Protein AF-0000000079002052 (afdb_homodimer)

Solvent-accessible surface area (backbone atoms only — not comparable to full-atom values): 15065 Å² total; per-residue (Å²): 116,75,45,52,55,28,32,35,41,39,35,72,34,49,73,41,38,35,58,68,45,46,48,47,13,57,41,48,53,33,45,80,93,49,43,83,76,58,71,71,47,76,46,81,42,63,47,98,83,63,47,53,32,32,36,41,34,37,73,39,47,91,58,21,53,60,34,51,36,41,42,19,69,43,32,48,72,65,44,15,46,50,45,49,76,42,36,78,80,31,46,38,56,93,76,26,29,38,53,45,38,26,26,36,59,42,15,53,74,55,34,51,39,76,37,88,61,87,63,35,32,38,36,40,37,30,49,36,75,65,57,51,62,71,59,52,49,51,50,36,36,75,49,48,42,28,115,115,76,47,52,54,30,34,35,42,38,35,71,35,50,73,41,39,34,55,69,47,47,48,46,12,57,41,47,52,35,44,82,92,50,42,83,75,58,72,70,45,75,46,80,42,65,46,100,84,62,47,53,31,33,37,42,35,36,74,39,46,91,57,22,53,60,34,51,36,40,42,18,69,43,32,47,72,65,45,16,46,49,45,48,75,43,38,77,81,31,45,39,54,91,74,27,30,38,55,44,37,26,27,37,59,41,16,52,75,54,34,51,39,78,35,90,61,86,64,35,31,38,36,39,37,31,49,37,75,64,56,49,65,71,59,51,49,52,51,36,39,75,49,49,42,26,116

Foldseek 3Di:
DKDWQKKKKKFKDWPPGDVVLLLLLVLLLADPVCSVVWDWDWDWDADPVGTIMIMIMGMGGPCHLVSLLSNLVQEDQVQQAVCVVCVVVQADLVQQKGKFWFASVVSSVNHTDGDDDPHTMIMIIHMDDHSDSVVVVVVSVVSNSHD/DKDWQKKKKKFKDFPPGDVVLLLLLVLLLADPVCSVVWDWDWDWDADPVGTIMIMIMGMGGPCHLVSLLSNLVQEDQVQQAVCVVCVVVQADLVQQKGKFWFASVVSSVNHTHGDDDPHTMIMIIHMDDHSDSVVVVVVSVVSNSHD

InterPro domains:
  IPR002739 RNA-binding protein PAB1135-like [PF01877] (6-126)
  IPR022803 Large ribosomal subunit protein uL5 domain superfamily [G3DSA:3.30.1440.10] (1-145)
  IPR022803 Large ribosomal subunit protein uL5 domain superfamily [SSF55282] (6-142)

pLDDT: mean 94.07, std 5.74, range [68.0, 98.69]

Structure (mmCIF, N/CA/C/O backbone):
data_AF-0000000079002052-model_v1
#
loop_
_entity.id
_entity.type
_entity.pdbx_description
1 polymer 'Exosome protein'
#
loop_
_atom_site.group_PDB
_atom_site.id
_atom_site.type_symbol
_atom_site.label_atom_id
_atom_site.label_alt_id
_atom_site.label_comp_id
_atom_site.label_asym_id
_atom_site.label_entity_id
_atom_site.label_seq_id
_atom_site.pdbx_PDB_ins_code
_atom_site.Cartn_x
_atom_site.Cartn_y
_atom_site.Cartn_z
_atom_site.occupancy
_atom_site.B_iso_or_equiv
_atom_site.auth_seq_id
_atom_site.auth_comp_id
_atom_site.auth_asym_id
_atom_site.auth_atom_id
_atom_site.pdbx_PDB_model_num
ATOM 1 N N . MET A 1 1 ? 5.113 -28.094 -27.641 1 88.19 1 MET A N 1
ATOM 2 C CA . MET A 1 1 ? 4.316 -28.125 -26.422 1 88.19 1 MET A CA 1
ATOM 3 C C . MET A 1 1 ? 4.699 -26.953 -25.5 1 88.19 1 MET A C 1
ATOM 5 O O . MET A 1 1 ? 5.883 -26.734 -25.25 1 88.19 1 MET A O 1
ATOM 9 N N . ILE A 1 2 ? 3.727 -26.156 -25.172 1 94.38 2 ILE A N 1
ATOM 10 C CA . ILE A 1 2 ? 4.012 -24.984 -24.359 1 94.38 2 ILE A CA 1
ATOM 11 C C . ILE A 1 2 ? 4.199 -25.406 -22.906 1 94.38 2 ILE A C 1
ATOM 13 O O . ILE A 1 2 ? 3.467 -26.266 -22.406 1 94.38 2 ILE A O 1
ATOM 17 N N . ASN A 1 3 ? 5.238 -24.969 -22.312 1 95.75 3 ASN A N 1
ATOM 18 C CA . ASN A 1 3 ? 5.512 -25.234 -20.891 1 95.75 3 ASN A CA 1
ATOM 19 C C . ASN A 1 3 ? 5.914 -23.953 -20.156 1 95.75 3 ASN A C 1
ATOM 21 O O . ASN A 1 3 ? 6.133 -22.922 -20.781 1 95.75 3 ASN A O 1
ATOM 25 N N . VAL A 1 4 ? 5.93 -24.078 -18.875 1 98.12 4 VAL A N 1
ATOM 26 C CA . VAL A 1 4 ? 6.387 -22.969 -18.047 1 98.12 4 VAL A CA 1
ATOM 27 C C . VAL A 1 4 ? 7.879 -23.109 -17.766 1 98.12 4 VAL A C 1
ATOM 29 O O . VAL A 1 4 ? 8.312 -24.094 -17.156 1 98.12 4 VAL A O 1
ATOM 32 N N . ARG A 1 5 ? 8.578 -22.172 -18.219 1 98 5 ARG A N 1
ATOM 33 C CA . ARG A 1 5 ? 10.023 -22.203 -18.016 1 98 5 ARG A CA 1
ATOM 34 C C . ARG A 1 5 ? 10.375 -21.828 -16.578 1 98 5 ARG A C 1
ATOM 36 O O . ARG A 1 5 ? 11.164 -22.531 -15.93 1 98 5 ARG A O 1
ATOM 43 N N . GLU A 1 6 ? 9.82 -20.797 -16.109 1 98.62 6 GLU A N 1
ATOM 44 C CA . GLU A 1 6 ? 10.062 -20.359 -14.742 1 98.62 6 GLU A CA 1
ATOM 45 C C . GLU A 1 6 ? 8.977 -19.391 -14.273 1 98.62 6 GLU A C 1
ATOM 47 O O . GLU A 1 6 ? 8.297 -18.781 -15.086 1 98.62 6 GLU A O 1
ATOM 52 N N . ILE A 1 7 ? 8.828 -19.312 -13.016 1 98.44 7 ILE A N 1
ATOM 53 C CA . ILE A 1 7 ? 7.965 -18.328 -12.367 1 98.44 7 ILE A CA 1
ATOM 54 C C . ILE A 1 7 ? 8.773 -17.531 -11.344 1 98.44 7 ILE A C 1
ATOM 56 O O . ILE A 1 7 ? 9.398 -18.109 -10.453 1 98.44 7 ILE A O 1
ATOM 60 N N . THR A 1 8 ? 8.781 -16.25 -11.539 1 98.69 8 THR A N 1
ATOM 61 C CA . THR A 1 8 ? 9.406 -15.359 -10.562 1 98.69 8 THR A CA 1
ATOM 62 C C . THR A 1 8 ? 8.344 -14.672 -9.703 1 98.69 8 THR A C 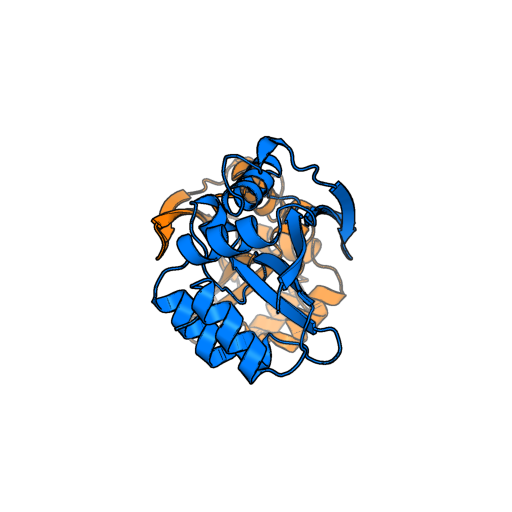1
ATOM 64 O O . THR A 1 8 ? 7.332 -14.203 -10.227 1 98.69 8 THR A O 1
ATOM 67 N N . ILE A 1 9 ? 8.523 -14.734 -8.414 1 98.38 9 ILE A N 1
ATOM 68 C CA . ILE A 1 9 ? 7.664 -14.055 -7.449 1 98.38 9 ILE A CA 1
ATOM 69 C C . ILE A 1 9 ? 8.453 -12.969 -6.73 1 98.38 9 ILE A C 1
ATOM 71 O O . ILE A 1 9 ? 9.539 -13.227 -6.199 1 98.38 9 ILE A O 1
ATOM 75 N N . LEU A 1 10 ? 7.93 -11.758 -6.816 1 98 10 LEU A N 1
ATOM 76 C CA . LEU A 1 10 ? 8.633 -10.609 -6.258 1 98 10 LEU A CA 1
ATOM 77 C C . LEU A 1 10 ? 7.672 -9.711 -5.484 1 98 10 LEU A C 1
ATOM 79 O O . LEU A 1 10 ? 6.562 -9.438 -5.945 1 98 10 LEU A O 1
ATOM 83 N N . THR A 1 11 ? 8.055 -9.344 -4.258 1 97.25 11 THR A N 1
ATOM 84 C CA . THR A 1 11 ? 7.258 -8.383 -3.506 1 97.25 11 THR A CA 1
ATOM 85 C C . THR A 1 11 ? 8.133 -7.559 -2.572 1 97.25 11 THR A C 1
ATOM 87 O O . THR A 1 11 ? 9.328 -7.836 -2.43 1 97.25 11 THR A O 1
ATOM 90 N N . HIS A 1 12 ? 7.535 -6.535 -2.047 1 95.06 12 HIS A N 1
ATOM 91 C CA . HIS A 1 12 ? 8.25 -5.637 -1.146 1 95.06 12 HIS A CA 1
ATOM 92 C C . HIS A 1 12 ? 7.664 -5.691 0.262 1 95.06 12 HIS A C 1
ATOM 94 O O . HIS A 1 12 ? 6.449 -5.824 0.43 1 95.06 12 HIS A O 1
ATOM 100 N N . CYS A 1 13 ? 8.492 -5.602 1.173 1 95.25 13 CYS A N 1
ATOM 101 C CA . CYS A 1 13 ? 8.141 -5.426 2.578 1 95.25 13 CYS A CA 1
ATOM 102 C C . CYS A 1 13 ? 8.562 -4.047 3.074 1 95.25 13 CYS A C 1
ATOM 104 O O . CYS A 1 13 ? 9.75 -3.758 3.178 1 95.25 13 CYS A O 1
ATOM 106 N N . HIS A 1 14 ? 7.633 -3.27 3.344 1 91.75 14 HIS A N 1
ATOM 107 C CA . HIS A 1 14 ? 7.906 -1.894 3.744 1 91.75 14 HIS A CA 1
ATOM 108 C C . HIS A 1 14 ? 8.172 -1.8 5.242 1 91.75 14 HIS A C 1
ATOM 110 O O . HIS A 1 14 ? 8.039 -2.789 5.965 1 91.75 14 HIS A O 1
ATOM 116 N N . ALA A 1 15 ? 8.508 -0.681 5.738 1 90.12 15 ALA A N 1
ATOM 117 C CA . ALA A 1 15 ? 8.969 -0.453 7.105 1 90.12 15 ALA A CA 1
ATOM 118 C C . ALA A 1 15 ? 7.863 -0.741 8.117 1 90.12 15 ALA A C 1
ATOM 120 O O . ALA A 1 15 ? 8.125 -1.227 9.219 1 90.12 15 ALA A O 1
ATOM 121 N N . THR A 1 16 ? 6.543 -0.477 7.73 1 93.12 16 THR A N 1
ATOM 122 C CA . THR A 1 16 ? 5.441 -0.672 8.664 1 93.12 16 THR A CA 1
ATOM 123 C C . THR A 1 16 ? 4.934 -2.109 8.609 1 93.12 16 THR A C 1
ATOM 125 O O . THR A 1 16 ? 4.074 -2.502 9.398 1 93.12 16 THR A O 1
ATOM 128 N N . GLU A 1 17 ? 5.473 -2.947 7.762 1 94.56 17 GLU A N 1
ATOM 129 C CA . GLU A 1 17 ? 4.996 -4.316 7.578 1 94.56 17 GLU A CA 1
ATOM 130 C C . GLU A 1 17 ? 5.797 -5.297 8.422 1 94.56 17 GLU A C 1
ATOM 132 O O . GLU A 1 17 ? 6.898 -4.977 8.883 1 94.56 17 GLU A O 1
ATOM 137 N N . ASP A 1 18 ? 5.191 -6.43 8.742 1 95.12 18 ASP A N 1
ATOM 138 C CA . ASP A 1 18 ? 5.863 -7.621 9.258 1 95.12 18 ASP A CA 1
ATOM 139 C C . ASP A 1 18 ? 6.297 -8.539 8.117 1 95.12 18 ASP A C 1
ATOM 141 O O . ASP A 1 18 ? 5.465 -9.188 7.477 1 95.12 18 ASP A O 1
ATOM 145 N N . CYS A 1 19 ? 7.543 -8.648 7.918 1 95.62 19 CYS A N 1
ATOM 146 C CA . CYS A 1 19 ? 8.055 -9.336 6.734 1 95.62 19 CYS A CA 1
ATOM 147 C C . CYS A 1 19 ? 7.77 -10.828 6.805 1 95.62 19 CYS A C 1
ATOM 149 O O . CYS A 1 19 ? 7.699 -11.5 5.773 1 95.62 19 CYS A O 1
ATOM 151 N N . GLU A 1 20 ? 7.605 -11.352 8 1 96.06 20 GLU A N 1
ATOM 152 C CA . GLU A 1 20 ? 7.215 -12.758 8.117 1 96.06 20 GLU A CA 1
ATOM 153 C C . GLU A 1 20 ? 5.793 -12.977 7.602 1 96.06 20 GLU A C 1
ATOM 155 O O . GLU A 1 20 ? 5.5 -14.016 7.004 1 96.06 20 GLU A O 1
ATOM 160 N N . LYS A 1 21 ? 4.938 -12.023 7.844 1 95.25 21 LYS A N 1
ATOM 161 C CA . LYS A 1 21 ? 3.578 -12.102 7.316 1 95.25 21 LYS A CA 1
ATOM 162 C C . LYS A 1 21 ? 3.568 -11.938 5.797 1 95.25 21 LYS A C 1
ATOM 164 O O . LYS A 1 21 ? 2.795 -12.594 5.102 1 95.25 21 LYS A O 1
ATOM 169 N N . VAL A 1 22 ? 4.43 -11.039 5.32 1 96.75 22 VAL A N 1
ATOM 170 C CA . VAL A 1 22 ? 4.555 -10.844 3.877 1 96.75 22 VAL A CA 1
ATOM 171 C C . VAL A 1 22 ? 5.027 -12.141 3.223 1 96.75 22 VAL A C 1
ATOM 173 O O . VAL A 1 22 ? 4.477 -12.562 2.205 1 96.75 22 VAL A O 1
ATOM 176 N N . LEU A 1 23 ? 6.02 -12.758 3.857 1 96.88 23 LEU A N 1
ATOM 177 C CA . LEU A 1 23 ? 6.516 -14.031 3.352 1 96.88 23 LEU A CA 1
ATOM 178 C C . LEU A 1 23 ? 5.414 -15.086 3.367 1 96.88 23 LEU A C 1
ATOM 180 O O . LEU A 1 23 ? 5.297 -15.883 2.432 1 96.88 23 LEU A O 1
ATOM 184 N N . HIS A 1 24 ? 4.637 -15.07 4.41 1 95.56 24 HIS A N 1
ATOM 185 C CA . HIS A 1 24 ? 3.514 -15.992 4.496 1 95.56 24 HIS A CA 1
ATOM 186 C C . HIS A 1 24 ? 2.551 -15.789 3.33 1 95.56 24 HIS A C 1
ATOM 188 O O . HIS A 1 24 ? 2.047 -16.766 2.762 1 95.56 24 HIS A O 1
ATOM 194 N N . ALA A 1 25 ? 2.309 -14.531 2.977 1 95.5 25 ALA A N 1
ATOM 195 C CA . ALA A 1 25 ? 1.456 -14.227 1.829 1 95.5 25 ALA A CA 1
ATOM 196 C C . ALA A 1 25 ? 2.016 -14.844 0.552 1 95.5 25 ALA A C 1
ATOM 198 O O . ALA A 1 25 ? 1.273 -15.43 -0.24 1 95.5 25 ALA A O 1
ATOM 199 N N . VAL A 1 26 ? 3.336 -14.766 0.367 1 97.12 26 VAL A N 1
ATOM 200 C CA . VAL A 1 26 ? 4 -15.328 -0.804 1 97.12 26 VAL A CA 1
ATOM 201 C C . VAL A 1 26 ? 3.889 -16.859 -0.779 1 97.12 26 VAL A C 1
ATOM 203 O O . VAL A 1 26 ? 3.568 -17.469 -1.795 1 97.12 26 VAL A O 1
ATOM 206 N N . LYS A 1 27 ? 4.078 -17.422 0.363 1 96.56 27 LYS A N 1
ATOM 207 C CA . LYS A 1 27 ? 4.035 -18.875 0.52 1 96.56 27 LYS A CA 1
ATOM 208 C C . LYS A 1 27 ? 2.641 -19.422 0.226 1 96.56 27 LYS A C 1
ATOM 210 O O . LYS A 1 27 ? 2.498 -20.531 -0.29 1 96.56 27 LYS A O 1
ATOM 215 N N . ASN A 1 28 ? 1.648 -18.625 0.506 1 95.19 28 ASN A N 1
ATOM 216 C CA . ASN A 1 28 ? 0.271 -19.047 0.265 1 95.19 28 ASN A CA 1
ATOM 217 C C . ASN A 1 28 ? -0.01 -19.219 -1.226 1 95.19 28 ASN A C 1
ATOM 219 O O . ASN A 1 28 ? -0.957 -19.906 -1.608 1 95.19 28 ASN A O 1
ATOM 223 N N . ILE A 1 29 ? 0.739 -18.547 -2.033 1 95.88 29 ILE A N 1
ATOM 224 C CA . ILE A 1 29 ? 0.589 -18.641 -3.48 1 95.88 29 ILE A CA 1
ATOM 225 C C . ILE A 1 29 ? 1.168 -19.969 -3.979 1 95.88 29 ILE A C 1
ATOM 227 O O . ILE A 1 29 ? 0.807 -20.438 -5.059 1 95.88 29 ILE A O 1
ATOM 231 N N . LEU A 1 30 ? 1.979 -20.547 -3.191 1 97.06 30 LEU A N 1
ATOM 232 C CA . LEU A 1 30 ? 2.701 -21.75 -3.58 1 97.06 30 LEU A CA 1
ATOM 233 C C . LEU A 1 30 ? 2.018 -23 -3.023 1 97.06 30 LEU A C 1
ATOM 235 O O . LEU A 1 30 ? 1.419 -22.953 -1.946 1 97.06 30 LEU A O 1
ATOM 239 N N . PRO A 1 31 ? 2.162 -24.078 -3.742 1 96.31 31 PRO A N 1
ATOM 240 C CA . PRO A 1 31 ? 1.63 -25.328 -3.195 1 96.31 31 PRO A CA 1
ATOM 241 C C . PRO A 1 31 ? 2.32 -25.75 -1.898 1 96.31 31 PRO A C 1
ATOM 243 O O . PRO A 1 31 ? 3.527 -25.547 -1.744 1 96.31 31 PRO A O 1
ATOM 246 N N . ALA A 1 32 ? 1.579 -26.375 -1.052 1 93.19 32 ALA A N 1
ATOM 247 C CA . ALA A 1 3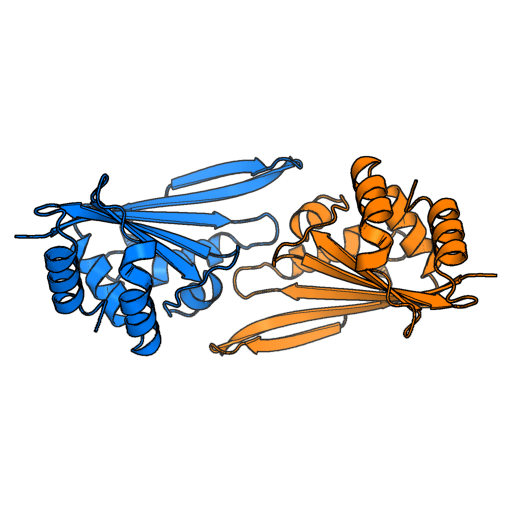2 ? 2.047 -26.75 0.283 1 93.19 32 ALA A CA 1
ATOM 248 C C . ALA A 1 32 ? 3.27 -27.656 0.206 1 93.19 32 ALA A C 1
ATOM 250 O O . ALA A 1 32 ? 4.188 -27.547 1.023 1 93.19 32 ALA A O 1
ATOM 251 N N . ASN A 1 33 ? 3.363 -28.5 -0.793 1 92.94 33 ASN A N 1
ATOM 252 C CA . ASN A 1 33 ? 4.418 -29.5 -0.879 1 92.94 33 ASN A CA 1
ATOM 253 C C . ASN A 1 33 ? 5.723 -28.906 -1.396 1 92.94 33 ASN A C 1
ATOM 255 O O . ASN A 1 33 ? 6.777 -29.531 -1.31 1 92.94 33 ASN A O 1
ATOM 259 N N . ILE A 1 34 ? 5.652 -27.656 -1.909 1 92.31 34 ILE A N 1
ATOM 260 C CA . ILE A 1 34 ? 6.832 -27.062 -2.52 1 92.31 34 ILE A CA 1
ATOM 261 C C . ILE A 1 34 ? 7.285 -25.859 -1.69 1 92.31 34 ILE A C 1
ATOM 263 O O . ILE A 1 34 ? 8.469 -25.516 -1.677 1 92.31 34 ILE A O 1
ATOM 267 N N . ARG A 1 35 ? 6.375 -25.188 -0.985 1 91.31 35 ARG A N 1
ATOM 268 C CA . ARG A 1 35 ? 6.613 -23.859 -0.425 1 91.31 35 ARG A CA 1
ATOM 269 C C . ARG A 1 35 ? 7.684 -23.906 0.661 1 91.31 35 ARG A C 1
ATOM 271 O O . ARG A 1 35 ? 8.438 -22.953 0.845 1 91.31 35 ARG A O 1
ATOM 278 N N . ASN A 1 36 ? 7.855 -25 1.311 1 89 36 ASN A N 1
ATOM 279 C CA . ASN A 1 36 ? 8.812 -25.078 2.41 1 89 36 ASN A CA 1
ATOM 280 C C . ASN A 1 36 ? 10.227 -25.328 1.905 1 89 36 ASN A C 1
ATOM 282 O O . ASN A 1 36 ? 11.195 -25.141 2.646 1 89 36 ASN A O 1
ATOM 286 N N . ASN A 1 37 ? 10.344 -25.672 0.628 1 90.44 37 ASN A N 1
ATOM 287 C CA . ASN A 1 37 ? 11.656 -25.969 0.057 1 90.44 37 ASN A CA 1
ATOM 288 C C . ASN A 1 37 ? 12.148 -24.812 -0.808 1 90.44 37 ASN A C 1
ATOM 290 O O . ASN A 1 37 ? 13.242 -24.875 -1.381 1 90.44 37 ASN A O 1
ATOM 294 N N . ILE A 1 38 ? 11.375 -23.859 -0.888 1 93.56 38 ILE A N 1
ATOM 295 C CA . ILE A 1 38 ? 11.742 -22.719 -1.725 1 93.56 38 ILE A CA 1
ATOM 296 C C . ILE A 1 38 ? 12.602 -21.734 -0.925 1 93.56 38 ILE A C 1
ATOM 298 O O . ILE A 1 38 ? 12.328 -21.469 0.246 1 93.56 38 ILE A O 1
ATOM 302 N N . VAL A 1 39 ? 13.656 -21.297 -1.554 1 94 39 VAL A N 1
ATOM 303 C CA . VAL A 1 39 ? 14.523 -20.281 -0.958 1 94 39 VAL A CA 1
ATOM 304 C C . VAL A 1 39 ? 14.109 -18.891 -1.434 1 94 39 VAL A C 1
ATOM 306 O O . VAL A 1 39 ? 13.961 -18.656 -2.635 1 94 39 VAL A O 1
ATOM 309 N N . PHE A 1 40 ? 13.906 -18.062 -0.518 1 96.44 40 PHE A N 1
ATOM 310 C CA . PHE A 1 40 ? 13.562 -16.672 -0.823 1 96.44 40 PHE A CA 1
ATOM 311 C C . PHE A 1 40 ? 14.766 -15.758 -0.594 1 96.44 40 PHE A C 1
ATOM 313 O O . PHE A 1 40 ? 15.43 -15.852 0.437 1 96.44 40 PHE A O 1
ATOM 320 N N . ASN A 1 41 ? 15.047 -14.984 -1.562 1 96.94 41 ASN A N 1
ATOM 321 C CA . ASN A 1 41 ? 16.078 -13.969 -1.425 1 96.94 41 ASN A CA 1
ATOM 322 C C . ASN A 1 41 ? 15.523 -12.664 -0.856 1 96.94 41 ASN A C 1
ATOM 324 O O . ASN A 1 41 ? 14.516 -12.148 -1.347 1 96.94 41 ASN A O 1
ATOM 328 N N . LYS A 1 42 ? 16.156 -12.219 0.164 1 95.06 42 LYS A N 1
ATOM 329 C CA . LYS A 1 42 ? 15.781 -10.953 0.777 1 95.06 42 LYS A CA 1
ATOM 330 C C . LYS A 1 42 ? 16.875 -9.906 0.607 1 95.06 42 LYS A C 1
ATOM 332 O O . LYS A 1 42 ? 18.047 -10.172 0.902 1 95.06 42 LYS A O 1
ATOM 337 N N . GLN A 1 43 ? 16.531 -8.812 0 1 95.88 43 GLN A N 1
ATOM 338 C CA . GLN A 1 43 ? 17.453 -7.691 -0.176 1 95.88 43 GLN A CA 1
ATOM 339 C C . GLN A 1 43 ? 16.875 -6.414 0.431 1 95.88 43 GLN A C 1
ATOM 341 O O . GLN A 1 43 ? 15.734 -6.043 0.148 1 95.88 43 GLN A O 1
ATOM 346 N N . VAL A 1 44 ? 17.656 -5.781 1.273 1 93.62 44 VAL A N 1
ATOM 347 C CA . VAL A 1 44 ? 17.219 -4.523 1.874 1 93.62 44 VAL A CA 1
ATOM 348 C C . VAL A 1 44 ? 17.734 -3.352 1.038 1 93.62 44 VAL A C 1
ATOM 350 O O . VAL A 1 44 ? 18.922 -3.264 0.747 1 93.62 44 VAL A O 1
ATOM 353 N N . LEU A 1 45 ? 16.781 -2.59 0.61 1 90.12 45 LEU A N 1
ATOM 354 C CA . LEU A 1 45 ? 17.094 -1.374 -0.136 1 90.12 45 LEU A CA 1
ATOM 355 C C . LEU A 1 45 ? 16.578 -0.14 0.603 1 90.12 45 LEU A C 1
ATOM 357 O O . LEU A 1 45 ? 15.875 -0.259 1.604 1 90.12 45 LEU A O 1
ATOM 361 N N . HIS A 1 46 ? 17.172 0.992 0.314 1 84.56 46 HIS A N 1
ATOM 362 C CA . HIS A 1 46 ? 16.656 2.242 0.857 1 84.56 46 HIS A CA 1
ATOM 363 C C . HIS A 1 46 ? 15.945 3.057 -0.217 1 84.56 46 HIS A C 1
ATOM 365 O O . HIS A 1 46 ? 16.453 3.209 -1.329 1 84.56 46 HIS A O 1
ATOM 371 N N . GLY A 1 47 ? 14.742 3.346 0.081 1 72.12 47 GLY A N 1
ATOM 372 C CA . GLY A 1 47 ? 13.992 4.18 -0.84 1 72.12 47 GLY A CA 1
ATOM 373 C C . GLY A 1 47 ? 14.516 5.602 -0.923 1 72.12 47 GLY A C 1
ATOM 374 O O . GLY A 1 47 ? 15.531 5.934 -0.307 1 72.12 47 GLY A O 1
ATOM 375 N N . HIS A 1 48 ? 13.922 6.375 -1.802 1 68 48 HIS A N 1
ATOM 376 C CA . HIS A 1 48 ? 14.312 7.758 -2.053 1 68 48 HIS A CA 1
ATOM 377 C C . HIS A 1 48 ? 14.352 8.562 -0.759 1 68 48 HIS A C 1
ATOM 379 O O . HIS A 1 48 ? 15.148 9.5 -0.628 1 68 48 HIS A O 1
ATOM 385 N N . TYR A 1 49 ? 13.562 8.148 0.289 1 69.06 49 TYR A N 1
ATOM 386 C CA . TYR A 1 49 ? 13.453 8.938 1.509 1 69.06 49 TYR A CA 1
ATOM 387 C C . TYR A 1 49 ? 14.203 8.281 2.656 1 69.06 49 TYR A C 1
ATOM 389 O O . TYR A 1 49 ? 14.07 8.688 3.812 1 69.06 49 TYR A O 1
ATOM 397 N N . GLY A 1 50 ? 14.883 7.273 2.35 1 76.31 50 GLY A N 1
ATOM 398 C CA . GLY A 1 50 ? 15.773 6.695 3.348 1 76.31 50 GLY A CA 1
ATOM 399 C C . GLY A 1 50 ? 15.156 5.52 4.086 1 76.31 50 GLY A C 1
ATOM 400 O O . GLY A 1 50 ? 15.844 4.824 4.836 1 76.31 50 GLY A O 1
ATOM 401 N N . ASN A 1 51 ? 13.867 5.227 3.934 1 79.69 51 ASN A N 1
ATOM 402 C CA . ASN A 1 51 ? 13.266 4.082 4.613 1 79.69 51 ASN A CA 1
ATOM 403 C C . ASN A 1 51 ? 13.656 2.768 3.945 1 79.69 51 ASN A C 1
ATOM 405 O O . ASN A 1 51 ? 13.742 2.691 2.719 1 79.69 51 ASN A O 1
ATOM 409 N N . PRO A 1 52 ? 13.914 1.925 4.816 1 85.69 52 PRO A N 1
ATOM 410 C CA . PRO A 1 52 ? 14.281 0.628 4.242 1 85.69 52 PRO A CA 1
ATOM 411 C C . PRO A 1 52 ? 13.102 -0.086 3.59 1 85.69 52 PRO A C 1
ATOM 413 O O . PRO A 1 52 ? 11.969 0.028 4.062 1 85.69 52 PRO A O 1
ATOM 416 N N . ILE A 1 53 ? 13.273 -0.68 2.525 1 90.5 53 I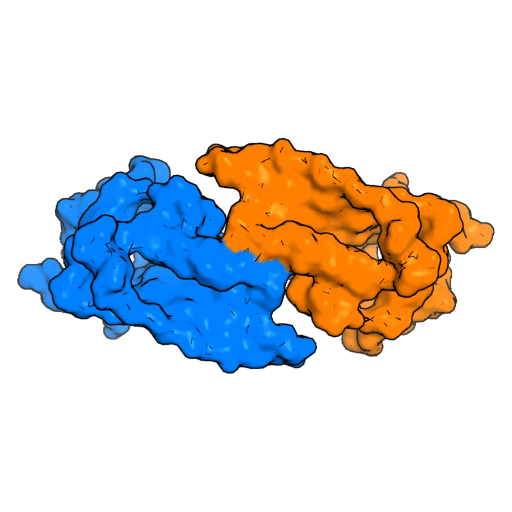LE A N 1
ATOM 417 C CA . ILE A 1 53 ? 12.359 -1.591 1.845 1 90.5 53 ILE A CA 1
ATOM 418 C C . ILE A 1 53 ? 13.055 -2.932 1.605 1 90.5 53 ILE A C 1
ATOM 420 O O . ILE A 1 53 ? 14.18 -2.977 1.108 1 90.5 53 ILE A O 1
ATOM 424 N N . THR A 1 54 ? 12.469 -3.941 2.07 1 95.5 54 THR A N 1
ATOM 425 C CA . THR A 1 54 ? 13.016 -5.273 1.821 1 95.5 54 THR A CA 1
ATOM 426 C C . THR A 1 54 ? 12.352 -5.91 0.604 1 95.5 54 THR A C 1
ATOM 428 O O . THR A 1 54 ? 11.125 -6 0.539 1 95.5 54 THR A O 1
ATOM 431 N N . ILE A 1 55 ? 13.109 -6.301 -0.315 1 97 55 ILE A N 1
ATOM 432 C CA . ILE A 1 55 ? 12.602 -7.035 -1.469 1 97 55 ILE A CA 1
ATOM 433 C C . ILE A 1 55 ? 12.664 -8.531 -1.195 1 97 55 ILE A C 1
ATOM 435 O O . ILE A 1 55 ? 13.695 -9.047 -0.755 1 97 55 ILE A O 1
ATOM 439 N N . ILE A 1 56 ? 11.594 -9.18 -1.361 1 97.62 56 ILE A N 1
ATOM 440 C CA . ILE A 1 56 ? 11.523 -10.641 -1.286 1 97.62 56 ILE A CA 1
ATOM 441 C C . ILE A 1 56 ? 11.305 -11.219 -2.68 1 97.62 56 ILE A C 1
ATOM 443 O O . ILE A 1 56 ? 10.328 -10.867 -3.355 1 97.62 56 ILE A O 1
ATOM 447 N N . LYS A 1 57 ? 12.195 -12.078 -3.088 1 98.12 57 LYS A N 1
ATOM 448 C CA . LYS A 1 57 ? 12.125 -12.586 -4.453 1 98.12 57 LYS A CA 1
ATOM 449 C C . LYS A 1 57 ? 12.477 -14.07 -4.508 1 98.12 57 LYS A C 1
ATOM 451 O O . LYS A 1 57 ? 13.336 -14.539 -3.758 1 98.12 57 LYS A O 1
ATOM 456 N N . THR A 1 58 ? 11.898 -14.789 -5.332 1 97.88 58 THR A N 1
ATOM 457 C CA . THR A 1 58 ? 12.258 -16.172 -5.645 1 97.88 58 THR A CA 1
ATOM 458 C C . THR A 1 58 ? 11.914 -16.5 -7.094 1 97.88 58 THR A C 1
ATOM 460 O O . THR A 1 58 ? 11.016 -15.898 -7.676 1 97.88 58 THR A O 1
ATOM 463 N N . THR A 1 59 ? 12.648 -17.391 -7.652 1 98 59 THR A N 1
ATOM 464 C CA . THR A 1 59 ? 12.391 -17.922 -8.984 1 98 59 THR A CA 1
ATOM 465 C C . THR A 1 59 ? 12.312 -19.438 -8.953 1 98 59 THR A C 1
ATOM 467 O O . THR A 1 59 ? 13.227 -20.109 -8.469 1 98 59 THR A O 1
ATOM 470 N N . ILE A 1 60 ? 11.242 -19.891 -9.43 1 97.44 60 ILE A N 1
ATOM 471 C CA . ILE A 1 60 ? 10.984 -21.328 -9.438 1 97.44 60 ILE A CA 1
ATOM 472 C C . ILE A 1 60 ? 11.086 -21.859 -10.867 1 97.44 60 ILE A C 1
ATOM 474 O O . ILE A 1 60 ? 10.406 -21.359 -11.773 1 97.44 60 ILE A O 1
ATOM 478 N N . THR A 1 61 ? 11.836 -22.953 -11.055 1 96.12 61 THR A N 1
ATOM 479 C CA . THR A 1 61 ? 12.016 -23.516 -12.383 1 96.12 61 THR A CA 1
ATOM 480 C C . THR A 1 61 ? 11.516 -24.953 -12.43 1 96.12 61 THR A C 1
ATOM 482 O O . THR A 1 61 ? 10.742 -25.328 -13.312 1 96.12 61 THR A O 1
ATOM 485 N N . SER A 1 62 ? 11.891 -25.844 -11.516 1 93 62 SER A N 1
ATOM 486 C CA . SER A 1 62 ? 11.586 -27.266 -11.555 1 93 62 SER A CA 1
ATOM 487 C C . SER A 1 62 ? 10.094 -27.531 -11.367 1 93 62 SER A C 1
ATOM 489 O O . SER A 1 62 ? 9.508 -28.359 -12.062 1 93 62 SER A O 1
ATOM 491 N N . ASN A 1 63 ? 9.414 -26.844 -10.57 1 94.06 63 ASN A N 1
ATOM 492 C CA . ASN A 1 63 ? 8 -27.062 -10.273 1 94.06 63 ASN A CA 1
ATOM 493 C C . ASN A 1 63 ? 7.137 -25.891 -10.711 1 94.06 63 ASN A C 1
ATOM 495 O O . ASN A 1 63 ? 6.082 -25.641 -10.133 1 94.06 63 ASN A O 1
ATOM 499 N N . ALA A 1 64 ? 7.559 -25.359 -11.828 1 96.69 64 ALA A N 1
ATOM 500 C CA . ALA A 1 64 ? 6.902 -24.125 -12.234 1 96.69 64 ALA A CA 1
ATOM 501 C C . ALA A 1 64 ? 5.465 -24.391 -12.688 1 96.69 64 ALA A C 1
ATOM 503 O O . ALA A 1 64 ? 4.555 -23.625 -12.359 1 96.69 64 ALA A O 1
ATOM 504 N N . GLU A 1 65 ? 5.234 -25.406 -13.391 1 96.12 65 GLU A N 1
ATOM 505 C CA . GLU A 1 65 ? 3.895 -25.719 -13.891 1 96.12 65 GLU A CA 1
ATOM 506 C C . GLU A 1 65 ? 2.941 -26.047 -12.742 1 96.12 65 GLU A C 1
ATOM 508 O O . GLU A 1 65 ? 1.771 -25.656 -12.773 1 96.12 65 GLU A O 1
ATOM 513 N N . GLN A 1 66 ? 3.49 -26.797 -11.805 1 95.94 66 GLN A N 1
ATOM 514 C CA . GLN A 1 66 ? 2.689 -27.109 -10.625 1 95.94 66 GLN A CA 1
ATOM 515 C C . GLN A 1 66 ? 2.27 -25.844 -9.898 1 95.94 66 GLN A C 1
ATOM 517 O O . GLN A 1 66 ? 1.14 -25.734 -9.414 1 95.94 66 GLN A O 1
ATOM 522 N N . VAL A 1 67 ? 3.186 -24.906 -9.812 1 97.06 67 VAL A N 1
ATOM 523 C CA . VAL A 1 67 ? 2.9 -23.625 -9.164 1 97.06 67 VAL A CA 1
ATOM 524 C C . VAL A 1 67 ? 1.79 -22.906 -9.914 1 97.06 67 VAL A C 1
ATOM 526 O O . VAL A 1 67 ? 0.843 -22.391 -9.312 1 97.06 67 VAL A O 1
ATOM 529 N N . LEU A 1 68 ? 1.883 -22.922 -11.211 1 97.62 68 LEU A N 1
ATOM 530 C CA . LEU A 1 68 ? 0.895 -22.234 -12.039 1 97.62 68 LEU A CA 1
ATOM 531 C C . LEU A 1 68 ? -0.485 -22.875 -11.867 1 97.62 68 LEU A C 1
ATOM 533 O O . LEU A 1 68 ? -1.485 -22.156 -11.75 1 97.62 68 LEU A O 1
ATOM 537 N N . LYS A 1 69 ? -0.501 -24.156 -11.836 1 96.06 69 LYS A N 1
ATOM 538 C CA . LYS A 1 69 ? -1.763 -24.859 -11.633 1 96.06 69 LYS A CA 1
ATOM 539 C C . LYS A 1 69 ? -2.375 -24.516 -10.281 1 96.06 69 LYS A C 1
ATOM 541 O O . LYS A 1 69 ? -3.592 -24.359 -10.172 1 96.06 69 LYS A O 1
ATOM 546 N N . HIS A 1 70 ? -1.507 -24.484 -9.32 1 96.69 70 HIS A N 1
ATOM 547 C CA . HIS A 1 70 ? -1.968 -24.141 -7.98 1 96.69 70 HIS A CA 1
ATOM 548 C C . HIS A 1 70 ? -2.576 -22.734 -7.957 1 96.69 70 HIS A C 1
ATOM 550 O O . HIS A 1 70 ? -3.639 -22.531 -7.367 1 96.69 70 HIS A O 1
ATOM 556 N N . ILE A 1 71 ? -1.904 -21.781 -8.586 1 97 71 ILE A N 1
ATOM 557 C CA . ILE A 1 71 ? -2.395 -20.406 -8.688 1 97 71 ILE A CA 1
ATOM 558 C C . ILE A 1 71 ? -3.766 -20.391 -9.359 1 97 71 ILE A C 1
ATOM 560 O O . ILE A 1 71 ? -4.691 -19.734 -8.883 1 97 71 ILE A O 1
ATOM 564 N N . ALA A 1 72 ? -3.91 -21.141 -10.406 1 96.5 72 ALA A N 1
ATOM 565 C CA . ALA A 1 72 ? -5.18 -21.25 -11.117 1 96.5 72 ALA A CA 1
ATOM 566 C C . ALA A 1 72 ? -6.289 -21.75 -10.195 1 96.5 72 ALA A C 1
ATOM 568 O O . ALA A 1 72 ? -7.418 -21.266 -10.25 1 96.5 72 ALA A O 1
ATOM 569 N N . ASN A 1 73 ? -5.926 -22.719 -9.352 1 95.25 73 ASN A N 1
ATOM 570 C CA . ASN A 1 73 ? -6.898 -23.312 -8.445 1 95.25 73 ASN A CA 1
ATOM 571 C C . ASN A 1 73 ? -7.348 -22.328 -7.379 1 95.25 73 ASN A C 1
ATOM 573 O O . ASN A 1 73 ? -8.461 -22.422 -6.863 1 95.25 73 ASN A O 1
ATOM 577 N N . LEU A 1 74 ? -6.477 -21.406 -7.078 1 94.81 74 LEU A N 1
ATOM 578 C CA . LEU A 1 74 ? -6.797 -20.422 -6.051 1 94.81 74 LEU A CA 1
ATOM 579 C C . LEU A 1 74 ? -7.594 -19.25 -6.641 1 94.81 74 LEU A C 1
ATOM 581 O O . LEU A 1 74 ? -8.203 -18.484 -5.902 1 94.81 74 LEU A O 1
ATOM 585 N N . MET A 1 75 ? -7.574 -19.094 -7.926 1 95.19 75 MET A N 1
ATOM 586 C CA . MET A 1 75 ? -8.312 -18.031 -8.602 1 95.19 75 MET A CA 1
ATOM 587 C C . MET A 1 75 ? -9.781 -18.422 -8.766 1 95.19 75 MET A C 1
ATOM 589 O O . MET A 1 75 ? -10.094 -19.547 -9.172 1 95.19 75 MET A O 1
ATOM 593 N N . ASP A 1 76 ? -10.609 -17.5 -8.406 1 94.5 76 ASP A N 1
ATOM 594 C CA . ASP A 1 76 ? -12.016 -17.781 -8.672 1 94.5 76 ASP A CA 1
ATOM 595 C C . ASP A 1 76 ? -12.383 -17.406 -10.109 1 94.5 76 ASP A C 1
ATOM 597 O O . ASP A 1 76 ? -11.531 -16.969 -10.883 1 94.5 76 ASP A O 1
ATOM 601 N N . ASP A 1 77 ? -13.633 -17.609 -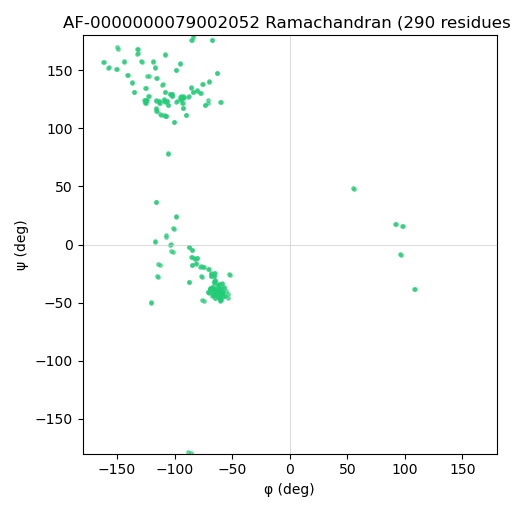10.492 1 95.25 77 ASP A N 1
ATOM 602 C CA . ASP A 1 77 ? -14.062 -17.422 -11.875 1 95.25 77 ASP A CA 1
ATOM 603 C C . ASP A 1 77 ? -13.961 -15.945 -12.273 1 95.25 77 ASP A C 1
ATOM 605 O O . ASP A 1 77 ? -13.695 -15.625 -13.438 1 95.25 77 ASP A O 1
ATOM 609 N N . THR A 1 78 ? -14.156 -15.102 -11.336 1 93.88 78 THR A N 1
ATOM 610 C CA . THR A 1 78 ? -14.055 -13.672 -11.617 1 93.88 78 THR A CA 1
ATOM 611 C C . THR A 1 78 ? -12.633 -13.297 -12.008 1 93.88 78 THR A C 1
ATOM 613 O O . THR A 1 78 ? -12.414 -12.617 -13.016 1 93.88 78 THR A O 1
ATOM 616 N N . GLU A 1 79 ? -11.695 -13.805 -11.227 1 94.75 79 GLU A N 1
ATOM 617 C CA . GLU A 1 79 ? -10.289 -13.516 -11.5 1 94.75 79 GLU A CA 1
ATOM 618 C C . GLU A 1 79 ? -9.852 -14.109 -12.836 1 94.75 79 GLU A C 1
ATOM 620 O O . GLU A 1 79 ? -9.117 -13.477 -13.586 1 94.75 79 GLU A O 1
ATOM 625 N N . LYS A 1 80 ? -10.344 -15.266 -13.125 1 96.94 80 LYS A N 1
ATOM 626 C CA . LYS A 1 80 ? -10.016 -15.906 -14.398 1 96.94 80 LYS A CA 1
ATOM 627 C C . LYS A 1 80 ? -10.562 -15.102 -15.578 1 96.94 80 LYS A C 1
ATOM 629 O O . LYS A 1 80 ? -9.898 -14.977 -16.609 1 96.94 80 LYS A O 1
ATOM 634 N N . THR A 1 81 ? -11.766 -14.586 -15.383 1 96.5 81 THR A N 1
ATOM 635 C CA . THR A 1 81 ? -12.375 -13.758 -16.422 1 96.5 81 THR A CA 1
ATOM 636 C C . THR A 1 81 ? -11.578 -12.469 -16.609 1 96.5 81 THR A C 1
ATOM 638 O O . THR A 1 81 ? -11.32 -12.062 -17.75 1 96.5 81 THR A O 1
ATOM 641 N N . ILE A 1 82 ? -11.203 -11.938 -15.531 1 95.06 82 ILE A N 1
ATOM 642 C CA . ILE A 1 82 ? -10.414 -10.711 -15.586 1 95.06 82 ILE A CA 1
ATOM 643 C C . ILE A 1 82 ? -9.109 -10.969 -16.344 1 95.06 82 ILE A C 1
ATOM 645 O O . ILE A 1 82 ? -8.719 -10.18 -17.203 1 95.06 82 ILE A O 1
ATOM 649 N N . LEU A 1 83 ? -8.43 -12.016 -16.016 1 96.12 83 LEU A N 1
ATOM 650 C CA . LEU A 1 83 ? -7.191 -12.367 -16.703 1 96.12 83 LEU A CA 1
ATOM 651 C C . LEU A 1 83 ? -7.438 -12.602 -18.188 1 96.12 83 LEU A C 1
ATOM 653 O O . LEU A 1 83 ? -6.656 -12.148 -19.031 1 96.12 83 LEU A O 1
ATOM 657 N N . SER A 1 84 ? -8.516 -13.242 -18.484 1 96.69 84 SER A N 1
ATOM 658 C CA . SER A 1 84 ? -8.844 -13.531 -19.875 1 96.69 84 SER A CA 1
ATOM 659 C C . SER A 1 84 ? -9.016 -12.25 -20.688 1 96.69 84 SER A C 1
ATOM 661 O O . SER A 1 84 ? -8.461 -12.117 -21.781 1 96.69 84 SER A O 1
ATOM 663 N N . VAL A 1 85 ? -9.742 -11.336 -20.078 1 96.38 85 VAL A N 1
ATOM 664 C CA . VAL A 1 85 ? -10.078 -10.125 -20.828 1 96.38 85 VAL A CA 1
ATOM 665 C C . VAL A 1 85 ? -8.859 -9.203 -20.875 1 96.38 85 VAL A C 1
ATOM 667 O O . VAL A 1 85 ? -8.695 -8.438 -21.828 1 96.38 85 VAL A O 1
ATOM 670 N N . SER A 1 86 ? -7.992 -9.297 -19.875 1 95.56 86 SER A N 1
ATOM 671 C CA . SER A 1 86 ? -6.852 -8.391 -19.812 1 95.56 86 SER A CA 1
ATOM 672 C C . SER A 1 86 ? -5.574 -9.062 -20.297 1 95.56 86 SER A C 1
ATOM 674 O O . SER A 1 86 ? -4.484 -8.508 -20.172 1 95.56 86 SER A O 1
ATOM 676 N N . PHE A 1 87 ? -5.66 -10.156 -20.938 1 97.06 87 PHE A N 1
ATOM 677 C CA . PHE A 1 87 ? -4.516 -10.969 -21.312 1 97.06 87 PHE A CA 1
ATOM 678 C C . PHE A 1 87 ? -3.512 -10.148 -22.125 1 97.06 87 PHE A C 1
ATOM 680 O O . PHE A 1 87 ? -2.32 -10.133 -21.797 1 97.06 87 PHE A O 1
ATOM 687 N N . ASP A 1 88 ? -4 -9.406 -23.031 1 96.62 88 ASP A N 1
ATOM 688 C CA . ASP A 1 88 ? -3.109 -8.727 -23.969 1 96.62 88 ASP A CA 1
ATOM 689 C C . ASP A 1 88 ? -2.336 -7.609 -23.266 1 96.62 88 ASP A C 1
ATOM 691 O O . ASP A 1 88 ? -1.255 -7.227 -23.719 1 96.62 88 ASP A O 1
ATOM 695 N N . LEU A 1 89 ? -2.904 -7.195 -22.172 1 96.31 89 LEU A N 1
ATOM 696 C CA . LEU A 1 89 ? -2.24 -6.141 -21.406 1 96.31 89 LEU A CA 1
ATOM 697 C C . LEU A 1 89 ? -1.139 -6.719 -20.531 1 96.31 89 LEU A C 1
ATOM 699 O O . LEU A 1 89 ? -0.26 -5.988 -20.062 1 96.31 89 LEU A O 1
ATOM 703 N N . ARG A 1 90 ? -1.17 -7.992 -20.328 1 96.81 90 ARG A N 1
ATOM 704 C CA . ARG A 1 90 ? -0.294 -8.609 -19.344 1 96.81 90 ARG A CA 1
ATOM 705 C C . ARG A 1 90 ? 0.745 -9.5 -20 1 96.81 90 ARG A C 1
ATOM 707 O O . ARG A 1 90 ? 1.755 -9.852 -19.391 1 96.81 90 ARG A O 1
ATOM 714 N N . TYR A 1 91 ? 0.514 -9.852 -21.188 1 98.25 91 TYR A N 1
ATOM 715 C CA . TYR A 1 91 ? 1.395 -10.766 -21.906 1 98.25 91 TYR A CA 1
ATOM 716 C C . TYR A 1 91 ? 2.354 -10 -22.812 1 98.25 91 TYR A C 1
ATOM 718 O O . TYR A 1 91 ? 1.925 -9.203 -23.656 1 98.25 91 TYR A O 1
ATOM 726 N N . ASP A 1 92 ? 3.641 -10.234 -22.594 1 98.19 92 ASP A N 1
ATOM 727 C CA . ASP A 1 92 ? 4.688 -9.695 -23.453 1 98.19 92 ASP A CA 1
ATOM 728 C C . ASP A 1 92 ? 5.191 -10.758 -24.422 1 98.19 92 ASP A C 1
ATOM 730 O O . ASP A 1 92 ? 5.984 -11.625 -24.047 1 98.19 92 ASP A O 1
ATOM 734 N N . ARG A 1 93 ? 4.824 -10.656 -25.609 1 96.44 93 ARG A N 1
ATOM 735 C CA . ARG A 1 93 ? 5.156 -11.648 -26.625 1 96.44 93 ARG A CA 1
ATOM 736 C C . ARG A 1 93 ? 6.66 -11.703 -26.859 1 96.44 93 ARG A C 1
ATOM 738 O O . ARG A 1 93 ? 7.223 -12.781 -27.062 1 96.44 93 ARG A O 1
ATOM 745 N N . ARG A 1 94 ? 7.309 -10.508 -26.875 1 96.69 94 ARG A N 1
ATOM 746 C CA . ARG A 1 94 ? 8.734 -10.43 -27.172 1 96.69 94 ARG A CA 1
ATOM 747 C C . ARG A 1 94 ? 9.547 -11.234 -26.156 1 96.69 94 ARG A C 1
ATOM 749 O O . ARG A 1 94 ? 10.461 -11.969 -26.531 1 96.69 94 ARG A O 1
ATOM 756 N N . GLU A 1 95 ? 9.164 -11.234 -24.891 1 97.69 95 GLU A N 1
ATOM 757 C CA . GLU A 1 95 ? 9.906 -11.922 -23.844 1 97.69 95 GLU A CA 1
ATOM 758 C C . GLU A 1 95 ? 9.227 -13.234 -23.453 1 97.69 95 GLU A C 1
ATOM 760 O O . GLU A 1 95 ? 9.773 -14.016 -22.672 1 97.69 95 GLU A O 1
ATOM 765 N N . ASN A 1 96 ? 8.078 -13.477 -24 1 98.12 96 ASN A N 1
ATOM 766 C CA . ASN A 1 96 ? 7.258 -14.633 -23.672 1 98.12 96 ASN A CA 1
ATOM 767 C C . ASN A 1 96 ? 6.973 -14.711 -22.172 1 98.12 96 ASN A C 1
ATOM 769 O O . ASN A 1 96 ? 7.148 -15.766 -21.547 1 98.12 96 ASN A O 1
ATOM 773 N N . LYS A 1 97 ? 6.543 -13.57 -21.609 1 98.69 97 LYS A N 1
ATOM 774 C CA . LYS A 1 97 ? 6.285 -13.453 -20.172 1 98.69 97 LYS A CA 1
ATOM 775 C C . LYS A 1 97 ? 4.867 -12.953 -19.906 1 98.69 97 LYS A C 1
ATOM 777 O O . LYS A 1 97 ? 4.379 -12.055 -20.609 1 98.69 97 LYS A O 1
ATOM 782 N N . LEU A 1 98 ? 4.273 -13.586 -19.016 1 98.25 98 LEU A N 1
ATOM 783 C CA . LEU A 1 98 ? 3 -13.117 -18.469 1 98.25 98 LEU A CA 1
ATOM 784 C C . LEU A 1 98 ? 3.201 -12.453 -17.109 1 98.25 98 LEU A C 1
ATOM 786 O O . LEU A 1 98 ? 3.807 -13.039 -16.203 1 98.25 98 LEU A O 1
ATOM 790 N N . TYR A 1 99 ? 2.686 -11.25 -16.969 1 98 99 TYR A N 1
ATOM 791 C CA . TYR A 1 99 ? 2.842 -10.484 -15.734 1 98 99 TYR A CA 1
ATOM 792 C C . TYR A 1 99 ? 1.523 -10.391 -14.977 1 98 99 TYR A C 1
ATOM 794 O O . TYR A 1 99 ? 0.504 -9.984 -15.539 1 98 99 TYR A O 1
ATOM 802 N N . LEU A 1 100 ? 1.607 -10.805 -13.758 1 96.62 100 LEU A N 1
ATOM 803 C CA . LEU A 1 100 ? 0.442 -10.656 -12.898 1 96.62 100 LEU A CA 1
ATOM 804 C C . LEU A 1 100 ? 0.793 -9.859 -11.641 1 96.62 100 LEU A C 1
ATOM 806 O O . LEU A 1 100 ? 1.918 -9.945 -11.141 1 96.62 100 LEU A O 1
ATOM 810 N N . ARG A 1 101 ? -0.111 -9.109 -11.203 1 96.31 101 ARG A N 1
ATOM 811 C CA . ARG A 1 101 ? -0.044 -8.414 -9.922 1 96.31 101 ARG A CA 1
ATOM 812 C C . ARG A 1 101 ? -1.144 -8.898 -8.977 1 96.31 101 ARG A C 1
ATOM 814 O O . ARG A 1 101 ? -2.33 -8.711 -9.258 1 96.31 101 ARG A O 1
ATOM 821 N N . ILE A 1 102 ? -0.681 -9.445 -7.93 1 95.69 102 ILE A N 1
ATOM 822 C CA . ILE A 1 102 ? -1.597 -10.094 -6.992 1 95.69 102 ILE A CA 1
ATOM 823 C C . ILE A 1 102 ? -1.658 -9.289 -5.695 1 95.69 102 ILE A C 1
ATOM 825 O O . ILE A 1 102 ? -0.628 -8.844 -5.188 1 95.69 102 ILE A O 1
ATOM 829 N N . SER A 1 103 ? -2.83 -9.156 -5.211 1 92.5 103 SER A N 1
ATOM 830 C CA . SER A 1 103 ? -3 -8.477 -3.93 1 92.5 103 SER A CA 1
ATOM 831 C C . SER A 1 103 ? -2.242 -9.203 -2.82 1 92.5 103 SER A C 1
ATOM 833 O O . SER A 1 103 ? -2.465 -10.391 -2.578 1 92.5 103 SER A O 1
ATOM 835 N N . LYS A 1 104 ? -1.376 -8.508 -2.186 1 93.5 104 LYS A N 1
ATOM 836 C CA . LYS A 1 104 ? -0.619 -9.07 -1.071 1 93.5 104 LYS A CA 1
ATOM 837 C C . LYS A 1 104 ? -1.544 -9.469 0.076 1 93.5 104 LYS A C 1
ATOM 839 O O . LYS A 1 104 ? -1.409 -10.562 0.64 1 93.5 104 LYS A O 1
ATOM 844 N N . GLN A 1 105 ? -2.551 -8.664 0.372 1 91.19 105 GLN A N 1
ATOM 845 C CA . GLN A 1 105 ? -3.482 -8.883 1.473 1 91.19 105 GLN A CA 1
ATOM 846 C C . GLN A 1 105 ? -4.34 -10.125 1.223 1 91.19 105 GLN A C 1
ATOM 848 O O . GLN A 1 105 ? -4.535 -10.945 2.123 1 91.19 105 GLN A O 1
ATOM 853 N N . LYS A 1 106 ? -4.789 -10.211 0.012 1 91.75 106 LYS A N 1
ATOM 854 C CA . LYS A 1 106 ? -5.617 -11.367 -0.296 1 91.75 106 LYS A CA 1
ATOM 855 C C . LYS A 1 106 ? -4.789 -12.648 -0.296 1 91.75 106 LYS A C 1
ATOM 857 O O . LYS A 1 106 ? -5.254 -13.695 0.16 1 91.75 106 LYS A O 1
ATOM 862 N N . ALA A 1 107 ? -3.588 -12.523 -0.798 1 94.38 107 ALA A N 1
ATOM 863 C CA . ALA A 1 107 ? -2.693 -13.672 -0.772 1 94.38 107 ALA A CA 1
ATOM 864 C C . ALA A 1 107 ? -2.428 -14.133 0.659 1 94.38 107 ALA A C 1
ATOM 866 O O . ALA A 1 107 ? -2.33 -15.328 0.927 1 94.38 107 ALA A O 1
ATOM 867 N N . TYR A 1 108 ? -2.309 -13.172 1.497 1 93.69 108 TYR A N 1
ATOM 868 C CA . TYR A 1 108 ? -2.135 -13.5 2.908 1 93.69 108 TYR A CA 1
ATOM 869 C C . TYR A 1 108 ? -3.283 -14.367 3.414 1 93.69 108 TYR A C 1
ATOM 871 O O . TYR A 1 108 ? -3.08 -15.258 4.242 1 93.69 108 TYR A O 1
ATOM 879 N N . GLY A 1 109 ? -4.414 -14.133 2.979 1 90.38 109 GLY A N 1
ATOM 880 C CA . GLY A 1 109 ? -5.59 -14.906 3.35 1 90.38 109 GLY A CA 1
ATOM 881 C C . GLY A 1 109 ? -5.77 -16.156 2.512 1 90.38 109 GLY A C 1
ATOM 882 O O . GLY A 1 109 ? -6.77 -16.859 2.652 1 90.38 109 GLY A O 1
ATOM 883 N N . GLY A 1 110 ? -4.918 -16.375 1.489 1 91.56 110 GLY A N 1
ATOM 884 C CA . GLY A 1 110 ? -4.953 -17.594 0.71 1 91.56 110 GLY A CA 1
ATOM 885 C C . GLY A 1 110 ? -5.723 -17.453 -0.589 1 91.56 110 GLY A C 1
ATOM 886 O O . GLY A 1 110 ? -6.145 -18.453 -1.177 1 91.56 110 GLY A O 1
ATOM 887 N N . LYS A 1 111 ? -5.949 -16.266 -0.96 1 91.62 111 LYS A N 1
ATOM 888 C CA . LYS A 1 111 ? -6.695 -16.031 -2.193 1 91.62 111 LYS A CA 1
ATOM 889 C C . LYS A 1 111 ? -5.84 -15.305 -3.229 1 91.62 111 LYS A C 1
ATOM 891 O O . LYS A 1 111 ? -4.91 -14.578 -2.873 1 91.62 111 LYS A O 1
ATOM 896 N N . ILE A 1 112 ? -6.164 -15.531 -4.434 1 94.56 112 ILE A N 1
ATOM 897 C CA . ILE A 1 112 ? -5.48 -14.844 -5.527 1 94.56 112 ILE A CA 1
ATOM 898 C C . ILE A 1 112 ? -6.422 -13.828 -6.168 1 94.56 112 ILE A C 1
ATOM 900 O O . ILE A 1 112 ? -7.43 -14.203 -6.773 1 94.56 112 ILE A O 1
ATOM 904 N N . VAL A 1 113 ? -6.102 -12.648 -5.973 1 93.12 113 VAL A N 1
ATOM 905 C CA . VAL A 1 113 ? -6.871 -11.562 -6.57 1 93.12 113 VAL A CA 1
ATOM 906 C C . VAL A 1 113 ? -5.945 -10.641 -7.363 1 93.12 113 VAL A C 1
ATOM 908 O O . VAL A 1 113 ? -4.957 -10.133 -6.828 1 93.12 113 VAL A O 1
ATOM 911 N N . ILE A 1 114 ? -6.254 -10.5 -8.602 1 93 114 ILE A N 1
ATOM 912 C CA . ILE A 1 114 ? -5.48 -9.609 -9.461 1 93 114 ILE A CA 1
ATOM 913 C C . ILE A 1 114 ? -5.801 -8.156 -9.117 1 93 114 ILE A C 1
ATOM 915 O O . ILE A 1 114 ? -6.969 -7.766 -9.094 1 93 114 ILE A O 1
ATOM 919 N N . HIS A 1 115 ? -4.773 -7.434 -8.711 1 83.25 115 HIS A N 1
ATOM 920 C CA . HIS A 1 115 ? -4.996 -6.09 -8.195 1 83.25 115 HIS A CA 1
ATOM 921 C C . HIS A 1 115 ? -3.953 -5.113 -8.727 1 83.25 115 HIS A C 1
ATOM 923 O O . HIS A 1 115 ? -2.766 -5.441 -8.797 1 83.25 115 HIS A O 1
ATOM 929 N N . ASP A 1 116 ? -4.465 -3.965 -9.031 1 72.94 116 ASP A N 1
ATOM 930 C CA . ASP A 1 116 ? -3.568 -2.961 -9.594 1 72.94 116 ASP A CA 1
ATOM 931 C C . ASP A 1 116 ? -3.115 -1.971 -8.523 1 72.94 116 ASP A C 1
ATOM 933 O O . ASP A 1 116 ? -2.457 -0.974 -8.828 1 72.94 116 ASP A O 1
ATOM 937 N N . SER A 1 117 ? -3.129 -2.318 -7.355 1 75.31 117 SER A N 1
ATOM 938 C CA . SER A 1 117 ? -2.701 -1.379 -6.324 1 75.31 117 SER A CA 1
ATOM 939 C C . SER A 1 117 ? -1.19 -1.424 -6.125 1 75.31 117 SER A C 1
ATOM 941 O O . SER A 1 117 ? -0.49 -2.164 -6.82 1 75.31 117 SER A O 1
ATOM 943 N N . ASP A 1 118 ? -0.672 -0.623 -5.191 1 76 118 ASP A N 1
ATOM 944 C CA . ASP A 1 118 ? 0.761 -0.556 -4.926 1 76 118 ASP A CA 1
ATOM 945 C C . ASP A 1 118 ? 1.189 -1.646 -3.943 1 76 118 ASP A C 1
ATOM 947 O O . ASP A 1 118 ? 2.383 -1.923 -3.799 1 76 118 ASP A O 1
ATOM 951 N N . ASP A 1 119 ? 0.319 -2.318 -3.326 1 86.19 119 ASP A N 1
ATOM 952 C CA . ASP A 1 119 ? 0.638 -3.355 -2.35 1 86.19 119 ASP A CA 1
ATOM 953 C C . ASP A 1 119 ? 0.385 -4.746 -2.926 1 86.19 119 ASP A C 1
ATOM 955 O O . ASP A 1 119 ? -0.651 -5.359 -2.656 1 86.19 119 ASP A O 1
ATOM 959 N N . VAL A 1 120 ? 1.366 -5.129 -3.752 1 93.5 120 VAL A N 1
ATOM 960 C CA . VAL A 1 120 ? 1.104 -6.312 -4.562 1 93.5 120 VAL A CA 1
ATOM 961 C C . VAL A 1 120 ? 2.293 -7.266 -4.48 1 93.5 120 VAL A C 1
ATOM 963 O O . VAL A 1 120 ? 3.367 -6.891 -4.008 1 93.5 120 VAL A O 1
ATOM 966 N N . ILE A 1 121 ? 2.027 -8.453 -4.906 1 97.06 121 ILE A N 1
ATOM 967 C CA . ILE A 1 121 ? 3.014 -9.469 -5.258 1 97.06 121 ILE A CA 1
ATOM 968 C C . ILE A 1 121 ? 3.084 -9.617 -6.773 1 97.06 121 ILE A C 1
ATOM 970 O O . ILE A 1 121 ? 2.082 -9.93 -7.422 1 97.06 121 ILE A O 1
ATOM 974 N N . LYS A 1 122 ? 4.223 -9.375 -7.289 1 97.5 122 LYS A N 1
ATOM 975 C CA . LYS A 1 122 ? 4.418 -9.523 -8.727 1 97.5 122 LYS A CA 1
ATOM 976 C C . LYS A 1 122 ? 4.734 -10.977 -9.094 1 97.5 122 LYS A C 1
ATOM 978 O O . LYS A 1 122 ? 5.586 -11.609 -8.461 1 97.5 122 LYS A O 1
ATOM 983 N N . LEU A 1 123 ? 4.035 -11.43 -10.062 1 98.12 123 LEU A N 1
ATOM 984 C CA . LEU A 1 123 ? 4.293 -12.742 -10.641 1 98.12 123 LEU A CA 1
ATOM 985 C C . LEU A 1 123 ? 4.727 -12.617 -12.102 1 98.12 123 LEU A C 1
ATOM 987 O O . LEU A 1 123 ? 4.027 -12 -12.906 1 98.12 123 LEU A O 1
ATOM 991 N N . ILE A 1 124 ? 5.852 -13.148 -12.398 1 98.62 124 ILE A N 1
ATOM 992 C CA . ILE A 1 124 ? 6.348 -13.18 -13.773 1 98.62 124 ILE A CA 1
ATOM 993 C C . ILE A 1 124 ? 6.449 -14.625 -14.25 1 98.62 124 ILE A C 1
ATOM 995 O O . ILE A 1 124 ? 7.254 -15.398 -13.734 1 98.62 124 ILE A O 1
ATOM 999 N N . ILE A 1 125 ? 5.676 -14.945 -15.188 1 98.69 125 ILE A N 1
ATOM 1000 C CA . ILE A 1 125 ? 5.625 -16.312 -15.719 1 98.69 125 ILE A CA 1
ATOM 1001 C C . ILE A 1 125 ? 6.277 -16.344 -17.094 1 98.69 125 ILE A C 1
ATOM 1003 O O . ILE A 1 125 ? 5.758 -15.766 -18.047 1 98.69 125 ILE A O 1
ATOM 1007 N N . ARG A 1 126 ? 7.367 -16.953 -17.125 1 98.62 126 ARG A N 1
ATOM 1008 C CA . ARG A 1 126 ? 8.047 -17.125 -18.406 1 98.62 126 ARG A CA 1
ATOM 1009 C C . ARG A 1 126 ? 7.648 -18.453 -19.062 1 98.62 126 ARG A C 1
ATOM 1011 O O . ARG A 1 126 ? 7.785 -19.516 -18.453 1 98.62 126 ARG A O 1
ATOM 1018 N N . LEU A 1 127 ? 7.195 -18.344 -20.281 1 98.38 127 LEU A N 1
ATOM 1019 C CA . LEU A 1 127 ? 6.738 -19.531 -21 1 98.38 127 LEU A CA 1
ATOM 1020 C C . LEU A 1 127 ? 7.727 -19.891 -22.109 1 98.38 127 LEU A C 1
ATOM 1022 O O . LEU A 1 127 ? 8.633 -19.125 -22.422 1 98.38 127 LEU A O 1
ATOM 1026 N N . LYS A 1 128 ? 7.574 -21.078 -22.562 1 97.25 128 LYS A N 1
ATOM 1027 C CA . LYS A 1 128 ? 8.398 -21.578 -23.656 1 97.25 128 LYS A CA 1
ATOM 1028 C C . LYS A 1 128 ? 7.59 -22.484 -24.578 1 97.25 128 LYS A C 1
ATOM 1030 O O . LYS A 1 128 ? 6.562 -23.031 -24.172 1 97.25 128 LYS A O 1
ATOM 1035 N N . GLY A 1 129 ? 8.094 -22.594 -25.859 1 96.88 129 GLY A N 1
ATOM 1036 C CA . GLY A 1 129 ? 7.441 -23.453 -26.828 1 96.88 129 GLY A CA 1
ATOM 1037 C C . GLY A 1 129 ? 6.711 -22.688 -27.922 1 96.88 129 GLY A C 1
ATOM 1038 O O . GLY A 1 129 ? 6.695 -23.094 -29.078 1 96.88 129 GLY A O 1
ATOM 1039 N N . SER A 1 130 ? 6.09 -21.594 -27.578 1 96.25 130 SER A N 1
ATOM 1040 C CA . SER A 1 130 ? 5.402 -20.719 -28.531 1 96.25 130 SER A CA 1
ATOM 1041 C C . SER A 1 130 ? 5.25 -19.312 -27.969 1 96.25 130 SER A C 1
ATOM 1043 O O . SER A 1 130 ? 5.227 -19.109 -26.766 1 96.25 130 SER A O 1
ATOM 1045 N N . ARG A 1 131 ? 5.191 -18.344 -28.859 1 94.75 131 ARG A N 1
ATOM 1046 C CA . ARG A 1 131 ? 4.949 -16.953 -28.438 1 94.75 131 ARG A CA 1
ATOM 1047 C C . ARG A 1 131 ? 3.635 -16.438 -29.016 1 94.75 131 ARG A C 1
ATOM 1049 O O . ARG A 1 131 ? 3.324 -15.25 -28.891 1 94.75 131 ARG A O 1
ATOM 1056 N N . ARG A 1 132 ? 2.93 -17.312 -29.719 1 95.5 132 ARG A N 1
ATOM 1057 C CA . ARG A 1 132 ? 1.652 -16.922 -30.297 1 95.5 132 ARG A CA 1
ATOM 1058 C C . ARG A 1 132 ? 0.586 -16.75 -29.219 1 95.5 132 ARG A C 1
ATOM 1060 O O . ARG A 1 132 ? 0.271 -17.719 -28.516 1 95.5 132 ARG A O 1
ATOM 1067 N N . PRO A 1 133 ? 0.018 -15.656 -29.109 1 96.69 133 PRO A N 1
ATOM 1068 C CA . PRO A 1 133 ? -0.947 -15.398 -28.047 1 96.69 133 PRO A CA 1
ATOM 1069 C C . PRO A 1 133 ? -2.066 -16.438 -28 1 96.69 133 PRO A C 1
ATOM 1071 O O . PRO A 1 133 ? -2.467 -16.859 -26.906 1 96.69 133 PRO A O 1
ATOM 1074 N N . GLU A 1 134 ? -2.533 -16.766 -29.125 1 95.88 134 GLU A N 1
ATOM 1075 C CA . GLU A 1 134 ? -3.633 -17.734 -29.172 1 95.88 134 GLU A CA 1
ATOM 1076 C C . GLU A 1 134 ? -3.229 -19.062 -28.562 1 95.88 134 GLU A C 1
ATOM 1078 O O . GLU A 1 134 ? -4.023 -19.688 -27.859 1 95.88 134 GLU A O 1
ATOM 1083 N N . LYS A 1 135 ? -2.111 -19.531 -28.781 1 97.25 135 LYS A N 1
ATOM 1084 C CA . LYS A 1 135 ? -1.611 -20.797 -28.234 1 97.25 135 LYS A CA 1
ATOM 1085 C C . LYS A 1 135 ? -1.349 -20.672 -26.734 1 97.25 135 LYS A C 1
ATOM 1087 O O . LYS A 1 135 ? -1.598 -21.609 -25.969 1 97.25 135 LYS A O 1
ATOM 1092 N N . ILE A 1 136 ? -0.785 -19.516 -26.391 1 97.94 136 ILE A N 1
ATOM 1093 C CA . ILE A 1 136 ? -0.539 -19.266 -24.969 1 97.94 136 ILE A CA 1
ATOM 1094 C C . ILE A 1 136 ? -1.86 -19.297 -24.203 1 97.94 136 ILE A C 1
ATOM 1096 O O . ILE A 1 136 ? -1.963 -19.922 -23.156 1 97.94 136 ILE A O 1
ATOM 1100 N N . LYS A 1 137 ? -2.889 -18.688 -24.797 1 96.94 137 LYS A N 1
ATOM 1101 C CA . LYS A 1 137 ? -4.207 -18.672 -24.156 1 96.94 137 LYS A CA 1
ATOM 1102 C C . LYS A 1 137 ? -4.77 -20.078 -24.031 1 96.94 137 LYS A C 1
ATOM 1104 O O . LYS A 1 137 ? -5.375 -20.422 -23.016 1 96.94 137 LYS A O 1
ATOM 1109 N N . GLU A 1 138 ? -4.582 -20.828 -25.062 1 96.5 138 GLU A N 1
ATOM 1110 C CA . GLU A 1 138 ? -5.027 -22.219 -25.016 1 96.5 138 GLU A CA 1
ATOM 1111 C C . GLU A 1 138 ? -4.348 -22.984 -23.891 1 96.5 138 GLU A C 1
ATOM 1113 O O . GLU A 1 138 ? -5.004 -23.734 -23.141 1 96.5 138 GLU A O 1
ATOM 1118 N N . PHE A 1 139 ? -3.104 -22.828 -23.797 1 97.56 139 PHE A N 1
ATOM 1119 C CA . PHE A 1 139 ? -2.344 -23.469 -22.734 1 97.56 139 PHE A CA 1
ATOM 1120 C C . PHE A 1 139 ? -2.855 -23.016 -21.359 1 97.56 139 PHE A C 1
ATOM 1122 O O . PHE A 1 139 ? -3.068 -23.844 -20.469 1 97.56 139 PHE A O 1
ATOM 1129 N N . LEU A 1 140 ? -3.035 -21.688 -21.141 1 97.88 140 LEU A N 1
ATOM 1130 C CA . LEU A 1 140 ? -3.514 -21.156 -19.875 1 97.88 140 LEU A CA 1
ATOM 1131 C C . LEU A 1 140 ? -4.91 -21.672 -19.547 1 97.88 140 LEU A C 1
ATOM 1133 O O . LEU A 1 140 ? -5.25 -21.875 -18.391 1 97.88 140 LEU A O 1
ATOM 1137 N N . ARG A 1 141 ? -5.754 -21.891 -20.594 1 96.75 141 ARG A N 1
ATOM 1138 C CA . ARG A 1 141 ? -7.074 -22.484 -20.406 1 96.75 141 ARG A CA 1
ATOM 1139 C C . ARG A 1 141 ? -6.957 -23.922 -19.891 1 96.75 141 ARG A C 1
ATOM 1141 O O . ARG A 1 141 ? -7.684 -24.312 -18.984 1 96.75 141 ARG A O 1
ATOM 1148 N N . GLU A 1 142 ? -6.039 -24.625 -20.453 1 96.12 142 GLU A N 1
ATOM 1149 C CA . GLU A 1 142 ? -5.785 -25.984 -20 1 96.12 142 GLU A CA 1
ATOM 1150 C C . GLU A 1 142 ? -5.324 -26.016 -18.547 1 96.12 142 GLU A C 1
ATOM 1152 O O . GLU A 1 142 ? -5.656 -26.938 -17.797 1 96.12 142 GLU A O 1
ATOM 1157 N N . MET A 1 143 ? -4.574 -25 -18.188 1 96.12 143 MET A N 1
ATOM 1158 C CA . MET A 1 143 ? -4.066 -24.906 -16.812 1 96.12 143 MET A CA 1
ATOM 1159 C C . MET A 1 143 ? -5.156 -24.438 -15.867 1 96.12 143 MET A C 1
ATOM 1161 O O . MET A 1 143 ? -4.996 -24.5 -14.648 1 96.12 143 MET A O 1
ATOM 1165 N N . GLY A 1 144 ? -6.258 -23.812 -16.406 1 96.06 144 GLY A N 1
ATOM 1166 C CA . GLY A 1 144 ? -7.371 -23.344 -15.594 1 96.06 144 GLY A CA 1
ATOM 1167 C C . GLY A 1 144 ? -7.219 -21.906 -15.141 1 96.06 144 GLY A C 1
ATOM 1168 O O . GLY A 1 144 ? -7.863 -21.484 -14.172 1 96.06 144 GLY A O 1
ATOM 1169 N N . LEU A 1 145 ? -6.312 -21.141 -15.828 1 95.88 145 LEU A N 1
ATOM 1170 C CA . LEU A 1 145 ? -6.059 -19.766 -15.438 1 95.88 145 LEU A CA 1
ATOM 1171 C C . LEU A 1 145 ? -7.039 -18.812 -16.109 1 95.88 145 LEU A C 1
ATOM 1173 O O . LEU A 1 145 ? -7.305 -17.719 -15.609 1 95.88 145 LEU A O 1
ATOM 1177 N N . ILE A 1 146 ? -7.445 -19.188 -17.328 1 94.5 146 ILE A N 1
ATOM 1178 C CA . ILE A 1 146 ? -8.422 -18.359 -18.031 1 94.5 146 ILE A CA 1
ATOM 1179 C C . ILE A 1 146 ? -9.578 -19.219 -18.531 1 94.5 146 ILE A C 1
ATOM 1181 O O . ILE A 1 146 ? -9.461 -20.438 -18.594 1 94.5 146 ILE A O 1
ATOM 1185 N N . LYS A 1 147 ? -10.695 -18.453 -18.734 1 85.06 147 LYS A N 1
ATOM 1186 C CA . LYS A 1 147 ? -11.867 -19.141 -19.266 1 85.06 147 LYS A CA 1
ATOM 1187 C C . LYS A 1 147 ? -11.891 -19.109 -20.797 1 85.06 147 LYS A C 1
ATOM 1189 O O . LYS A 1 147 ? -11.383 -18.156 -21.406 1 85.06 147 LYS A O 1
ATOM 1194 N N . MET B 1 1 ? -10.25 35.875 12.773 1 87.75 1 MET B N 1
ATOM 1195 C CA . MET B 1 1 ? -8.977 35.156 12.875 1 87.75 1 MET B CA 1
ATOM 1196 C C . MET B 1 1 ? -9.133 33.688 12.562 1 87.75 1 MET B C 1
ATOM 1198 O O . MET B 1 1 ? -10.023 33.031 13.102 1 87.75 1 MET B O 1
ATOM 1202 N N . ILE B 1 2 ? -8.391 33.219 11.602 1 94.31 2 ILE B N 1
ATOM 1203 C CA . ILE B 1 2 ? -8.523 31.828 11.188 1 94.31 2 ILE B CA 1
ATOM 1204 C C . ILE B 1 2 ? -7.805 30.922 12.188 1 94.31 2 ILE B C 1
ATOM 1206 O O . ILE B 1 2 ? -6.715 31.266 12.664 1 94.31 2 ILE B O 1
ATOM 1210 N N . ASN B 1 3 ? -8.469 29.938 12.625 1 95.75 3 ASN B N 1
ATOM 1211 C CA . ASN B 1 3 ? -7.895 28.938 13.523 1 95.75 3 ASN B CA 1
ATOM 1212 C C . ASN B 1 3 ? -8.195 27.516 13.062 1 95.75 3 ASN B C 1
ATOM 1214 O O . ASN B 1 3 ? -8.992 27.312 12.141 1 95.75 3 ASN B O 1
ATOM 1218 N N . VAL B 1 4 ? -7.508 26.609 13.688 1 98.12 4 VAL B N 1
ATOM 1219 C CA . VAL B 1 4 ? -7.762 25.203 13.406 1 98.12 4 VAL B CA 1
ATOM 1220 C C . VAL B 1 4 ? -8.789 24.656 14.398 1 98.12 4 VAL B C 1
ATOM 1222 O O . VAL B 1 4 ? -8.547 24.641 15.609 1 98.12 4 VAL B O 1
ATOM 1225 N N . ARG B 1 5 ? -9.852 24.266 13.875 1 98 5 ARG B N 1
ATOM 1226 C CA . ARG B 1 5 ? -10.906 23.719 14.727 1 98 5 ARG B CA 1
ATOM 1227 C C . ARG B 1 5 ? -10.547 22.312 15.203 1 98 5 ARG B C 1
ATOM 1229 O O . ARG B 1 5 ? -10.664 22 16.391 1 98 5 ARG B O 1
ATOM 1236 N N . GLU B 1 6 ? -10.156 21.516 14.312 1 98.56 6 GLU B N 1
ATOM 1237 C CA . GLU B 1 6 ? -9.773 20.141 14.648 1 98.56 6 GLU B CA 1
ATOM 1238 C C . GLU B 1 6 ? -8.93 19.531 13.539 1 98.56 6 GLU B C 1
ATOM 1240 O O . GLU B 1 6 ? -8.969 19.969 12.391 1 98.56 6 GLU B O 1
ATOM 1245 N N . ILE B 1 7 ? -8.172 18.547 13.883 1 98.44 7 ILE B N 1
ATOM 1246 C CA . ILE B 1 7 ? -7.414 17.719 12.953 1 98.44 7 ILE B CA 1
ATOM 1247 C C . ILE B 1 7 ? -7.762 16.25 13.172 1 98.44 7 ILE B C 1
ATOM 1249 O O . ILE B 1 7 ? -7.637 15.742 14.281 1 98.44 7 ILE B O 1
ATOM 1253 N N . THR B 1 8 ? -8.242 15.648 12.117 1 98.62 8 THR B N 1
ATOM 1254 C CA . THR B 1 8 ? -8.492 14.211 12.148 1 98.62 8 THR B CA 1
ATOM 1255 C C . THR B 1 8 ? -7.383 13.461 11.414 1 98.62 8 THR B C 1
ATOM 1257 O O . THR B 1 8 ? -6.965 13.867 10.328 1 98.62 8 THR B O 1
ATOM 1260 N N . ILE B 1 9 ? -6.832 12.469 12.062 1 98.38 9 ILE B N 1
ATOM 1261 C CA . ILE B 1 9 ? -5.828 11.578 11.484 1 98.38 9 ILE B CA 1
ATOM 1262 C C . ILE B 1 9 ? -6.398 10.164 11.359 1 98.38 9 ILE B C 1
ATOM 1264 O O . ILE B 1 9 ? -6.926 9.617 12.328 1 98.38 9 ILE B O 1
ATOM 1268 N N . LEU B 1 10 ? -6.363 9.68 10.133 1 97.94 10 LEU B N 1
ATOM 1269 C CA . LEU B 1 10 ? -6.961 8.383 9.852 1 97.94 10 LEU B CA 1
ATOM 1270 C C . LEU B 1 10 ? -6.043 7.535 8.969 1 97.94 10 LEU B C 1
ATOM 1272 O O . LEU B 1 10 ? -5.469 8.039 8 1 97.94 10 LEU B O 1
ATOM 1276 N N . THR B 1 11 ? -5.832 6.273 9.383 1 97.19 11 THR B N 1
ATOM 1277 C CA . THR B 1 11 ? -5.066 5.363 8.531 1 97.19 11 THR B CA 1
ATOM 1278 C C . THR B 1 11 ? -5.527 3.924 8.734 1 97.19 11 THR B C 1
ATOM 1280 O O . THR B 1 11 ? -6.34 3.643 9.617 1 97.19 11 THR B O 1
ATOM 1283 N N . HIS B 1 12 ? -5.039 3.088 7.859 1 95 12 HIS B N 1
ATOM 1284 C CA . HIS B 1 12 ? -5.402 1.676 7.902 1 95 12 HIS B CA 1
ATOM 1285 C C . HIS B 1 12 ? -4.188 0.802 8.195 1 95 12 HIS B C 1
ATOM 1287 O O . HIS B 1 12 ? -3.08 1.102 7.746 1 95 12 HIS B O 1
ATOM 1293 N N . CYS B 1 13 ? -4.418 -0.185 8.914 1 95.25 13 CYS B N 1
ATOM 1294 C CA . CYS B 1 13 ? -3.461 -1.258 9.148 1 95.25 13 CYS B CA 1
ATOM 1295 C C . CYS B 1 13 ? -3.932 -2.561 8.516 1 95.25 13 CYS B C 1
ATOM 1297 O O . CYS B 1 13 ? -4.922 -3.146 8.953 1 95.25 13 CYS B O 1
ATOM 1299 N N . HIS B 1 14 ? -3.268 -2.961 7.562 1 91.69 14 HIS B N 1
ATOM 1300 C CA . HIS B 1 14 ? -3.662 -4.152 6.816 1 91.69 14 HIS B CA 1
ATOM 1301 C C . HIS B 1 14 ? -3.137 -5.418 7.484 1 91.69 14 HIS B C 1
ATOM 1303 O O . HIS B 1 14 ? -2.373 -5.344 8.453 1 91.69 14 HIS B O 1
ATOM 1309 N N . ALA B 1 15 ? -3.461 -6.551 7.008 1 90.06 15 ALA B N 1
ATOM 1310 C CA . ALA B 1 15 ? -3.189 -7.848 7.621 1 90.06 15 ALA B CA 1
ATOM 1311 C C . ALA B 1 15 ? -1.689 -8.133 7.66 1 90.06 15 ALA B C 1
ATOM 1313 O O . ALA B 1 15 ? -1.195 -8.758 8.602 1 90.06 15 ALA B O 1
ATOM 1314 N N . THR B 1 16 ? -0.89 -7.625 6.621 1 93.06 16 THR B N 1
ATOM 1315 C CA . THR B 1 16 ? 0.54 -7.906 6.562 1 93.06 16 THR B CA 1
ATOM 1316 C C . THR B 1 16 ? 1.327 -6.879 7.367 1 93.06 16 THR B C 1
ATOM 1318 O O . THR B 1 16 ? 2.541 -7.012 7.539 1 93.06 16 THR B O 1
ATOM 1321 N N . GLU B 1 17 ? 0.683 -5.898 7.941 1 94.5 17 GLU B N 1
ATOM 1322 C CA . GLU B 1 17 ? 1.354 -4.816 8.656 1 94.5 17 GLU B CA 1
ATOM 1323 C C . GLU B 1 17 ? 1.424 -5.105 10.156 1 94.5 17 GLU B C 1
ATOM 1325 O O . GLU B 1 17 ? 0.688 -5.953 10.664 1 94.5 17 GLU B O 1
ATOM 1330 N N . ASP B 1 18 ? 2.393 -4.5 10.828 1 95.12 18 ASP B N 1
ATOM 1331 C CA . ASP B 1 18 ? 2.453 -4.375 12.281 1 95.12 18 ASP B CA 1
ATOM 1332 C C . ASP B 1 18 ? 1.77 -3.096 12.75 1 95.12 18 ASP B C 1
ATOM 1334 O O . ASP B 1 18 ? 2.291 -1.996 12.547 1 95.12 18 ASP B O 1
ATOM 1338 N N . CYS B 1 19 ? 0.696 -3.227 13.391 1 95.62 19 CYS B N 1
ATOM 1339 C CA . CYS B 1 19 ? -0.135 -2.07 13.711 1 95.62 19 CYS B CA 1
ATOM 1340 C C . CYS B 1 19 ? 0.555 -1.164 14.727 1 95.62 19 CYS B C 1
ATOM 1342 O O . CYS B 1 19 ? 0.283 0.036 14.773 1 95.62 19 CYS B O 1
ATOM 1344 N N . GLU B 1 20 ? 1.447 -1.725 15.523 1 96.06 20 GLU B N 1
ATOM 1345 C CA . GLU B 1 20 ? 2.217 -0.876 16.422 1 96.06 20 GLU B CA 1
ATOM 1346 C C . GLU B 1 20 ? 3.16 0.042 15.656 1 96.06 20 GLU B C 1
ATOM 1348 O O . GLU B 1 20 ? 3.381 1.188 16.047 1 96.06 20 GLU B O 1
ATOM 1353 N N . LYS B 1 21 ? 3.713 -0.463 14.578 1 95.25 21 LYS B N 1
ATOM 1354 C CA . LYS B 1 21 ? 4.559 0.363 13.727 1 95.25 21 LYS B CA 1
ATOM 1355 C C . LYS B 1 21 ? 3.734 1.419 12.992 1 95.25 21 LYS B C 1
ATOM 1357 O O . LYS B 1 21 ? 4.184 2.555 12.82 1 95.25 21 LYS B O 1
ATOM 1362 N N . VAL B 1 22 ? 2.531 1.017 12.562 1 96.69 22 VAL B N 1
ATOM 1363 C CA . VAL B 1 22 ? 1.629 1.96 11.914 1 96.69 22 VAL B CA 1
ATOM 1364 C C . VAL B 1 22 ? 1.274 3.088 12.883 1 96.69 22 VAL B C 1
ATOM 1366 O O . VAL B 1 22 ? 1.312 4.266 12.516 1 96.69 22 VAL B O 1
ATOM 1369 N N . LEU B 1 23 ? 0.985 2.695 14.117 1 96.88 23 LEU B N 1
ATOM 1370 C CA . LEU B 1 23 ? 0.683 3.689 15.141 1 96.88 23 LEU B CA 1
ATOM 1371 C C . LEU B 1 23 ? 1.877 4.609 15.375 1 96.88 23 LEU B C 1
ATOM 1373 O O . LEU B 1 23 ? 1.71 5.816 15.547 1 96.88 23 LEU B O 1
ATOM 1377 N N . HIS B 1 24 ? 3.033 4.023 15.367 1 95.56 24 HIS B N 1
ATOM 1378 C CA . HIS B 1 24 ? 4.246 4.82 15.516 1 95.56 24 HIS B CA 1
ATOM 1379 C C . HIS B 1 24 ? 4.367 5.859 14.406 1 95.56 24 HIS B C 1
ATOM 1381 O O . HIS B 1 24 ? 4.754 7 14.664 1 95.56 24 HIS B O 1
ATOM 1387 N N . ALA B 1 25 ? 4.02 5.453 13.188 1 95.56 25 ALA B N 1
ATOM 1388 C CA . ALA B 1 25 ? 4.027 6.387 12.062 1 95.56 25 ALA B CA 1
ATOM 1389 C C . ALA B 1 25 ? 3.088 7.562 12.32 1 95.56 25 ALA B C 1
ATOM 1391 O O . ALA B 1 25 ? 3.443 8.719 12.07 1 95.56 25 ALA B O 1
ATOM 1392 N N . VAL B 1 26 ? 1.908 7.281 12.875 1 97.12 26 VAL B N 1
ATOM 1393 C CA . VAL B 1 26 ? 0.925 8.312 13.188 1 97.12 26 VAL B CA 1
ATOM 1394 C C . VAL B 1 26 ? 1.458 9.219 14.297 1 97.12 26 VAL B C 1
ATOM 1396 O O . VAL B 1 26 ? 1.368 10.445 14.203 1 97.12 26 VAL B O 1
ATOM 1399 N N . LYS B 1 27 ? 2.053 8.641 15.273 1 96.62 27 LYS B N 1
ATOM 1400 C CA . LYS B 1 27 ? 2.58 9.383 16.406 1 96.62 27 LYS B CA 1
ATOM 1401 C C . LYS B 1 27 ? 3.711 10.312 15.992 1 96.62 27 LYS B C 1
ATOM 1403 O O . LYS B 1 27 ? 3.875 11.398 16.547 1 96.62 27 LYS B O 1
ATOM 1408 N N . ASN B 1 28 ? 4.441 9.906 14.992 1 95.19 28 ASN B N 1
ATOM 1409 C CA . ASN B 1 28 ? 5.547 10.719 14.492 1 95.19 28 ASN B CA 1
ATOM 1410 C C . ASN B 1 28 ? 5.055 12.031 13.891 1 95.19 28 ASN B C 1
ATOM 1412 O O . ASN B 1 28 ? 5.816 12.992 13.781 1 95.19 28 ASN B O 1
ATOM 1416 N N . ILE B 1 29 ? 3.842 12.047 13.461 1 95.88 29 ILE B N 1
ATOM 1417 C CA . ILE B 1 29 ? 3.244 13.25 12.883 1 95.88 29 ILE B CA 1
ATOM 1418 C C . ILE B 1 29 ? 2.893 14.234 13.992 1 95.88 29 ILE B C 1
ATOM 1420 O O . ILE B 1 29 ? 2.762 15.438 13.742 1 95.88 29 ILE B O 1
ATOM 1424 N N . LEU B 1 30 ? 2.807 13.75 15.164 1 97.12 30 LEU B N 1
ATOM 1425 C CA . LEU B 1 30 ? 2.363 14.547 16.297 1 97.12 30 LEU B CA 1
ATOM 1426 C C . LEU B 1 30 ? 3.555 15.047 17.109 1 97.12 30 LEU B C 1
ATOM 1428 O O . LEU B 1 30 ? 4.582 14.367 17.188 1 97.12 30 LEU B O 1
ATOM 1432 N N . PRO B 1 31 ? 3.369 16.188 17.719 1 96.25 31 PRO B N 1
ATOM 1433 C CA . PRO B 1 31 ? 4.438 16.656 18.609 1 96.25 31 PRO B CA 1
ATOM 1434 C C . PRO B 1 31 ? 4.668 15.727 19.797 1 96.25 31 PRO B C 1
ATOM 1436 O O . PRO B 1 31 ? 3.717 15.148 20.328 1 96.25 31 PRO B O 1
ATOM 1439 N N . ALA B 1 32 ? 5.879 15.656 20.219 1 93 32 ALA B N 1
ATOM 1440 C CA . ALA B 1 32 ? 6.297 14.734 21.266 1 93 32 ALA B CA 1
ATOM 1441 C C . ALA B 1 32 ? 5.523 14.977 22.562 1 93 32 ALA B C 1
ATOM 1443 O O . ALA B 1 32 ? 5.172 14.031 23.281 1 93 32 ALA B O 1
ATOM 1444 N N . ASN B 1 33 ? 5.168 16.203 22.844 1 92.75 33 ASN B N 1
ATOM 1445 C CA . ASN B 1 33 ? 4.562 16.562 24.125 1 92.75 33 ASN B CA 1
ATOM 1446 C C . ASN B 1 33 ? 3.07 16.234 24.156 1 92.75 33 ASN B C 1
ATOM 1448 O O . ASN B 1 33 ? 2.449 16.234 25.219 1 92.75 33 ASN B O 1
ATOM 1452 N N . ILE B 1 34 ? 2.506 15.914 22.984 1 92.06 34 ILE B N 1
ATOM 1453 C CA . ILE B 1 34 ? 1.066 15.688 22.922 1 92.06 34 ILE B CA 1
ATOM 1454 C C . ILE B 1 34 ? 0.788 14.234 22.562 1 92.06 34 ILE B C 1
ATOM 1456 O O . ILE B 1 34 ? -0.259 13.688 22.922 1 92.06 34 ILE B O 1
ATOM 1460 N N . ARG B 1 35 ? 1.694 13.562 21.844 1 91.12 35 ARG B N 1
ATOM 1461 C CA . ARG B 1 35 ? 1.413 12.297 21.188 1 91.12 35 ARG B CA 1
ATOM 1462 C C . ARG B 1 35 ? 1.124 11.195 22.203 1 91.12 35 ARG B C 1
ATOM 1464 O O . ARG B 1 35 ? 0.341 10.281 21.938 1 91.12 35 ARG B O 1
ATOM 1471 N N . ASN B 1 36 ? 1.638 11.297 23.359 1 88.75 36 ASN B N 1
ATOM 1472 C CA . ASN B 1 36 ? 1.452 10.234 24.344 1 88.75 36 ASN B CA 1
ATOM 1473 C C . ASN B 1 36 ? 0.113 10.367 25.062 1 88.75 36 ASN B C 1
ATOM 1475 O O . ASN B 1 36 ? -0.339 9.422 25.719 1 88.75 36 ASN B O 1
ATOM 1479 N N . ASN B 1 37 ? -0.545 11.516 24.891 1 90.25 37 ASN B N 1
ATOM 1480 C CA . ASN B 1 37 ? -1.821 11.742 25.562 1 90.25 37 ASN B CA 1
ATOM 1481 C C . ASN B 1 37 ? -2.994 11.586 24.609 1 90.25 37 ASN B C 1
ATOM 1483 O O . ASN B 1 37 ? -4.152 11.742 25 1 90.25 37 ASN B O 1
ATOM 1487 N N . ILE B 1 38 ? -2.684 11.297 23.453 1 93.44 38 ILE B N 1
ATOM 1488 C CA . ILE B 1 38 ? -3.732 11.164 22.438 1 93.44 38 ILE B CA 1
ATOM 1489 C C . ILE B 1 38 ? -4.289 9.742 22.469 1 93.44 38 ILE B C 1
ATOM 1491 O O . ILE B 1 38 ? -3.535 8.773 22.578 1 93.44 38 ILE B O 1
ATOM 1495 N N . VAL B 1 39 ? -5.586 9.68 22.406 1 93.88 39 VAL B N 1
ATOM 1496 C CA . VAL B 1 39 ? -6.266 8.391 22.328 1 93.88 39 VAL B CA 1
ATOM 1497 C C . V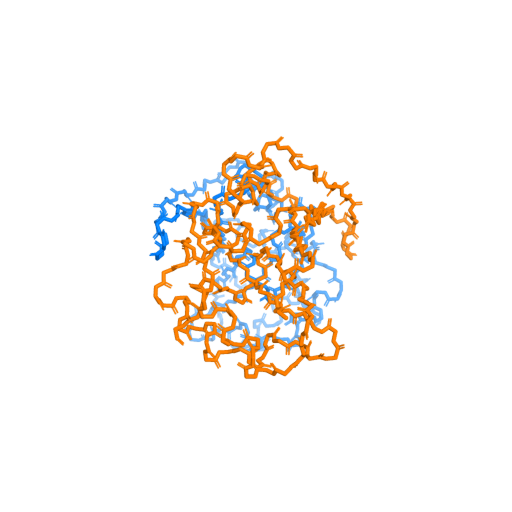AL B 1 39 ? -6.562 8.055 20.875 1 93.88 39 VAL B C 1
ATOM 1499 O O . VAL B 1 39 ? -7.137 8.867 20.141 1 93.88 39 VAL B O 1
ATOM 1502 N N . PHE B 1 40 ? -6.16 6.918 20.484 1 96.31 40 PHE B N 1
ATOM 1503 C CA . PHE B 1 40 ? -6.434 6.43 19.141 1 96.31 40 PHE B CA 1
ATOM 1504 C C . PHE B 1 40 ? -7.543 5.379 19.172 1 96.31 40 PHE B C 1
ATOM 1506 O O . PHE B 1 40 ? -7.516 4.457 19.984 1 96.31 40 PHE B O 1
ATOM 1513 N N . ASN B 1 41 ? -8.492 5.586 18.328 1 96.88 41 ASN B N 1
ATOM 1514 C CA . ASN B 1 41 ? -9.547 4.59 18.156 1 96.88 41 ASN B CA 1
ATOM 1515 C C . ASN B 1 41 ? -9.164 3.551 17.109 1 96.88 41 ASN B C 1
ATOM 1517 O O . ASN B 1 41 ? -8.75 3.9 16 1 96.88 41 ASN B O 1
ATOM 1521 N N . LYS B 1 42 ? -9.266 2.332 17.516 1 95 42 LYS B N 1
ATOM 1522 C CA . LYS B 1 42 ? -9 1.226 16.609 1 95 42 LYS B CA 1
ATOM 1523 C C . LYS B 1 42 ? -10.266 0.431 16.312 1 95 42 LYS B C 1
ATOM 1525 O O . LYS B 1 42 ? -10.984 0.037 17.234 1 95 42 LYS B O 1
ATOM 1530 N N . GLN B 1 43 ? -10.625 0.344 15.055 1 95.81 43 GLN B N 1
ATOM 1531 C CA . GLN B 1 43 ? -11.766 -0.441 14.617 1 95.81 43 GLN B CA 1
ATOM 1532 C C . GLN B 1 43 ? -11.352 -1.493 13.586 1 95.81 43 GLN B C 1
ATOM 1534 O O . 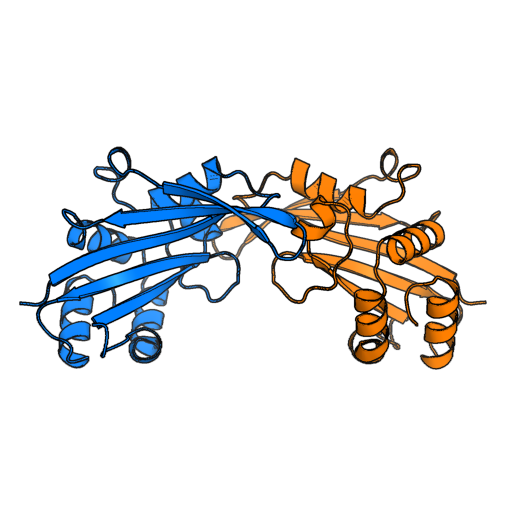GLN B 1 43 ? -10.688 -1.176 12.602 1 95.81 43 GLN B O 1
ATOM 1539 N N . VAL B 1 44 ? -11.719 -2.711 13.852 1 93.56 44 VAL B N 1
ATOM 1540 C CA . VAL B 1 44 ? -11.422 -3.789 12.914 1 93.56 44 VAL B CA 1
ATOM 1541 C C . VAL B 1 44 ? -12.602 -3.986 11.969 1 93.56 44 VAL B C 1
ATOM 1543 O O . VAL B 1 44 ? -13.742 -4.16 12.406 1 93.56 44 VAL B O 1
ATOM 1546 N N . LEU B 1 45 ? -12.281 -3.85 10.727 1 90.19 45 LEU B N 1
ATOM 1547 C CA . LEU B 1 45 ? -13.266 -4.078 9.672 1 90.19 45 LEU B CA 1
ATOM 1548 C C . LEU B 1 45 ? -12.828 -5.223 8.766 1 90.19 45 LEU B C 1
ATOM 1550 O O . LEU B 1 45 ? -11.703 -5.723 8.883 1 90.19 45 LEU B O 1
ATOM 1554 N N . HIS B 1 46 ? -13.758 -5.816 8.086 1 84.81 46 HIS B N 1
ATOM 1555 C CA . HIS B 1 46 ? -13.422 -6.824 7.086 1 84.81 46 HIS B CA 1
ATOM 1556 C C . HIS B 1 46 ? -13.609 -6.285 5.676 1 84.81 46 HIS B C 1
ATOM 1558 O O . HIS B 1 46 ? -14.641 -5.676 5.375 1 84.81 46 HIS B O 1
ATOM 1564 N N . GLY B 1 47 ? -12.562 -6.363 4.961 1 72.38 47 GLY B N 1
ATOM 1565 C CA . GLY B 1 47 ? -12.641 -5.941 3.572 1 72.38 47 GLY B CA 1
ATOM 1566 C C . GLY B 1 47 ? -13.516 -6.844 2.721 1 72.38 47 GLY B C 1
ATOM 1567 O O . GLY B 1 47 ? -14.125 -7.785 3.23 1 72.38 47 GLY B O 1
ATOM 1568 N N . HIS B 1 48 ? -13.688 -6.453 1.479 1 68.19 48 HIS B N 1
ATOM 1569 C CA . HIS B 1 48 ? -14.523 -7.164 0.516 1 68.19 48 HIS B CA 1
ATOM 1570 C C . HIS B 1 48 ? -14.148 -8.641 0.444 1 68.19 48 HIS B C 1
ATOM 1572 O O . HIS B 1 48 ? -15 -9.492 0.2 1 68.19 48 HIS B O 1
ATOM 1578 N N . TYR B 1 49 ? -12.852 -9 0.773 1 69.44 49 TYR B N 1
ATOM 1579 C CA . TYR B 1 49 ? -12.383 -10.375 0.605 1 69.44 49 TYR B CA 1
ATOM 1580 C C . TYR B 1 49 ? -12.219 -11.062 1.955 1 69.44 49 TYR B C 1
ATOM 1582 O O . TYR B 1 49 ? -11.633 -12.141 2.041 1 69.44 49 TYR B O 1
ATOM 1590 N N . GLY B 1 50 ? -12.648 -10.422 2.939 1 76.31 50 GLY B N 1
ATOM 1591 C CA . GLY B 1 50 ? -12.695 -11.078 4.238 1 76.31 50 GLY B CA 1
ATOM 1592 C C . GLY B 1 50 ? -11.477 -10.789 5.094 1 76.31 50 GLY B C 1
ATOM 1593 O O . GLY B 1 50 ? -11.438 -11.141 6.273 1 76.31 50 GLY B O 1
ATOM 1594 N N . ASN B 1 51 ? -10.445 -10.148 4.586 1 79.5 51 ASN B N 1
ATOM 1595 C CA . ASN B 1 51 ? -9.281 -9.836 5.406 1 79.5 51 ASN B CA 1
ATOM 1596 C C . ASN B 1 51 ? -9.547 -8.656 6.34 1 79.5 51 ASN B C 1
ATOM 1598 O O . ASN B 1 51 ? -10.227 -7.699 5.961 1 79.5 51 ASN B O 1
ATOM 1602 N N . PRO B 1 52 ? -9.07 -8.891 7.449 1 85.44 52 PRO B N 1
ATOM 1603 C CA . PRO B 1 52 ? -9.289 -7.801 8.398 1 85.44 52 PRO B CA 1
ATOM 1604 C C . PRO B 1 52 ? -8.469 -6.559 8.07 1 85.44 52 PRO B C 1
ATOM 1606 O O . PRO B 1 52 ? -7.344 -6.672 7.578 1 85.44 52 PRO B O 1
ATOM 1609 N N . ILE B 1 53 ? -8.984 -5.457 8.211 1 90.38 53 ILE B N 1
ATOM 1610 C CA . ILE B 1 53 ? -8.336 -4.152 8.156 1 90.38 53 ILE B CA 1
ATOM 1611 C C . ILE B 1 53 ? -8.633 -3.375 9.438 1 90.38 53 ILE B C 1
ATOM 1613 O O . ILE B 1 53 ? -9.789 -3.287 9.859 1 90.38 53 ILE B O 1
ATOM 1617 N N . THR B 1 54 ? -7.645 -2.959 10.086 1 95.44 54 THR B N 1
ATOM 1618 C CA . THR B 1 54 ? -7.836 -2.137 11.273 1 95.44 54 THR B CA 1
ATOM 1619 C C . THR B 1 54 ? -7.746 -0.654 10.922 1 95.44 54 THR B C 1
ATOM 1621 O O . THR B 1 54 ? -6.762 -0.209 10.328 1 95.44 54 THR B O 1
ATOM 1624 N N . ILE B 1 55 ? -8.719 0.062 11.25 1 97 55 ILE B N 1
ATOM 1625 C CA . ILE B 1 55 ? -8.695 1.511 11.078 1 97 55 ILE B CA 1
ATOM 1626 C C . ILE B 1 55 ? -8.188 2.172 12.359 1 97 55 ILE B C 1
ATOM 1628 O O . ILE B 1 55 ? -8.656 1.854 13.453 1 97 55 ILE B O 1
ATOM 1632 N N . ILE B 1 56 ? -7.234 2.982 12.25 1 97.62 56 ILE B N 1
ATOM 1633 C CA . ILE B 1 56 ? -6.734 3.803 13.344 1 97.62 56 ILE B CA 1
ATOM 1634 C C . ILE B 1 56 ? -7.113 5.266 13.109 1 97.62 56 ILE B C 1
ATOM 1636 O O . ILE B 1 56 ? -6.773 5.844 12.078 1 97.62 56 ILE B O 1
ATOM 1640 N N . LYS B 1 57 ? -7.801 5.816 14.062 1 98.12 57 LYS B N 1
ATOM 1641 C CA . LYS B 1 57 ? -8.305 7.176 13.875 1 98.12 57 LYS B CA 1
ATOM 1642 C C . LYS B 1 57 ? -8.195 7.988 15.156 1 98.12 57 LYS B C 1
ATOM 1644 O O . LYS B 1 57 ? -8.375 7.453 16.25 1 98.12 57 LYS B O 1
ATOM 1649 N N . THR B 1 58 ? -7.957 9.219 15.078 1 97.88 58 THR B N 1
ATOM 1650 C CA . THR B 1 58 ? -8.016 10.164 16.188 1 97.88 58 THR B CA 1
ATOM 1651 C C . THR B 1 58 ? -8.391 11.555 15.688 1 97.88 58 THR B C 1
ATOM 1653 O O . THR B 1 58 ? -8.141 11.891 14.531 1 97.88 58 THR B O 1
ATOM 1656 N N . THR B 1 59 ? -9.023 12.297 16.531 1 98 59 THR B N 1
ATOM 1657 C CA . THR B 1 59 ? -9.359 13.688 16.266 1 98 59 THR B CA 1
ATOM 1658 C C . THR B 1 59 ? -8.844 14.586 17.391 1 98 59 THR B C 1
ATOM 1660 O O . THR B 1 59 ? -9.141 14.344 18.562 1 98 59 THR B O 1
ATOM 1663 N N . ILE B 1 60 ? -8.094 15.508 17 1 97.38 60 ILE B N 1
ATOM 1664 C CA . ILE B 1 60 ? -7.484 16.422 17.953 1 97.38 60 ILE B CA 1
ATOM 1665 C C . ILE B 1 60 ? -8.156 17.797 17.844 1 97.38 60 ILE B C 1
ATOM 1667 O O . ILE B 1 60 ? -8.219 18.375 16.766 1 97.38 60 ILE B O 1
ATOM 1671 N N . THR B 1 61 ? -8.547 18.359 18.984 1 96.06 61 THR B N 1
ATOM 1672 C CA . THR B 1 61 ? -9.227 19.656 18.984 1 96.06 61 THR B CA 1
ATOM 1673 C C . THR B 1 61 ? -8.43 20.672 19.797 1 96.06 61 THR B C 1
ATOM 1675 O O . THR B 1 61 ? -8.164 21.781 19.328 1 96.06 61 THR B O 1
ATOM 1678 N N . SER B 1 62 ? -8.016 20.375 21.016 1 93 62 SER B N 1
ATOM 1679 C CA . SER B 1 62 ? -7.391 21.328 21.938 1 93 62 SER B CA 1
ATOM 1680 C C . SER B 1 62 ? -6.016 21.75 21.438 1 93 62 SER B C 1
ATOM 1682 O O . SER B 1 62 ? -5.672 22.938 21.484 1 93 62 SER B O 1
ATOM 1684 N N . ASN B 1 63 ? -5.234 20.953 20.875 1 94 63 ASN B N 1
ATOM 1685 C CA . ASN B 1 63 ? -3.881 21.266 20.422 1 94 63 ASN B CA 1
ATOM 1686 C C . ASN B 1 63 ? -3.742 21.156 18.906 1 94 63 ASN B C 1
ATOM 1688 O O . ASN B 1 63 ? -2.658 20.859 18.406 1 94 63 ASN B O 1
ATOM 1692 N N . ALA B 1 64 ? -4.801 21.562 18.297 1 96.69 64 ALA B N 1
ATOM 1693 C CA . ALA B 1 64 ? -4.832 21.328 16.844 1 96.69 64 ALA B CA 1
ATOM 1694 C C . ALA B 1 64 ? -3.832 22.219 16.125 1 96.69 64 ALA B C 1
ATOM 1696 O O . ALA B 1 64 ? -3.143 21.781 15.203 1 96.69 64 ALA B O 1
ATOM 1697 N N . GLU B 1 65 ? -3.725 23.438 16.5 1 96.12 65 GLU B N 1
ATOM 1698 C CA . GLU B 1 65 ? -2.812 24.359 15.844 1 96.12 65 GLU B CA 1
ATOM 1699 C C . GLU B 1 65 ? -1.358 23.953 16.047 1 96.12 65 GLU B C 1
ATOM 1701 O O . GLU B 1 65 ? -0.538 24.078 15.141 1 96.12 65 GLU B O 1
ATOM 1706 N N . GLN B 1 66 ? -1.102 23.531 17.266 1 95.94 66 GLN B N 1
ATOM 1707 C CA . GLN B 1 66 ? 0.243 23.047 17.562 1 95.94 66 GLN B CA 1
ATOM 1708 C C . GL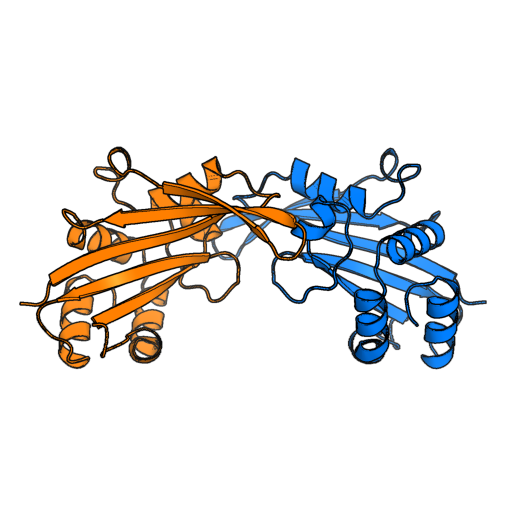N B 1 66 ? 0.602 21.859 16.672 1 95.94 66 GLN B C 1
ATOM 1710 O O . GLN B 1 66 ? 1.736 21.75 16.203 1 95.94 66 GLN B O 1
ATOM 1715 N N . VAL B 1 67 ? -0.353 20.984 16.469 1 97.06 67 VAL B N 1
ATOM 1716 C CA . VAL B 1 67 ? -0.147 19.828 15.609 1 97.06 67 VAL B CA 1
ATOM 1717 C C . VAL B 1 67 ? 0.152 20.281 14.18 1 97.06 67 VAL B C 1
ATOM 1719 O O . VAL B 1 67 ? 1.087 19.781 13.547 1 97.06 67 VAL B O 1
ATOM 1722 N N . LEU B 1 68 ? -0.593 21.25 13.742 1 97.56 68 LEU B N 1
ATOM 1723 C CA . LEU B 1 68 ? -0.416 21.75 12.391 1 97.56 68 LEU B CA 1
ATOM 1724 C C . LEU B 1 68 ? 0.965 22.375 12.211 1 97.56 68 LEU B C 1
ATOM 1726 O O . LEU B 1 68 ? 1.63 22.156 11.203 1 97.56 68 LEU B O 1
ATOM 1730 N N . LYS B 1 69 ? 1.358 23.125 13.18 1 96 69 LYS B N 1
ATOM 1731 C CA . LYS B 1 69 ? 2.682 23.734 13.148 1 96 69 LYS B CA 1
ATOM 1732 C C . LYS B 1 69 ? 3.779 22.688 13.102 1 96 69 LYS B C 1
ATOM 1734 O O . LYS B 1 69 ? 4.773 22.828 12.391 1 96 69 LYS B O 1
ATOM 1739 N N . HIS B 1 70 ? 3.564 21.672 13.914 1 96.69 70 HIS B N 1
ATOM 1740 C CA . HIS B 1 70 ? 4.527 20.578 13.938 1 96.69 70 HIS B CA 1
ATOM 1741 C C . HIS B 1 70 ? 4.637 19.922 12.57 1 96.69 70 HIS B C 1
ATOM 1743 O O . HIS B 1 70 ? 5.742 19.641 12.102 1 96.69 70 HIS B O 1
ATOM 1749 N N . ILE B 1 71 ? 3.492 19.641 11.938 1 97 71 ILE B N 1
ATOM 1750 C CA . ILE B 1 71 ? 3.447 19.047 10.609 1 97 71 ILE B CA 1
ATOM 1751 C C . ILE B 1 71 ? 4.207 19.938 9.625 1 97 71 ILE B C 1
ATOM 1753 O O . ILE B 1 71 ? 5.012 19.453 8.828 1 97 71 ILE B O 1
ATOM 1757 N N . ALA B 1 72 ? 3.988 21.203 9.695 1 96.5 72 ALA B N 1
ATOM 1758 C CA . ALA B 1 72 ? 4.676 22.172 8.836 1 96.5 72 ALA B CA 1
ATOM 1759 C C . ALA B 1 72 ? 6.188 22.078 9.008 1 96.5 72 ALA B C 1
ATOM 1761 O O . ALA B 1 72 ? 6.938 22.141 8.031 1 96.5 72 ALA B O 1
ATOM 1762 N N . ASN B 1 73 ? 6.613 21.906 10.266 1 95.25 73 ASN B N 1
ATOM 1763 C CA . ASN B 1 73 ? 8.039 21.844 10.578 1 95.25 73 ASN B CA 1
ATOM 1764 C C . ASN B 1 73 ? 8.672 20.578 10.016 1 95.25 73 ASN B C 1
ATOM 1766 O O . ASN B 1 73 ? 9.875 20.547 9.727 1 95.25 73 ASN B O 1
ATOM 1770 N N . LEU B 1 74 ? 7.863 19.562 9.883 1 94.81 74 LEU B N 1
ATOM 1771 C CA . LEU B 1 74 ? 8.375 18.297 9.383 1 94.81 74 LEU B CA 1
ATOM 1772 C C . LEU B 1 74 ? 8.383 18.281 7.855 1 94.81 74 LEU B C 1
ATOM 1774 O O . LEU B 1 74 ? 9.039 17.422 7.246 1 94.81 74 LEU B O 1
ATOM 1778 N N . MET B 1 75 ? 7.66 19.156 7.238 1 95.25 75 MET B N 1
ATOM 1779 C CA . MET B 1 75 ? 7.613 19.25 5.781 1 95.25 75 MET B CA 1
ATOM 1780 C C . MET B 1 75 ? 8.82 20.016 5.25 1 95.25 75 MET B C 1
ATOM 1782 O O . MET B 1 75 ? 9.18 21.062 5.777 1 95.25 75 MET B O 1
ATOM 1786 N N . ASP B 1 76 ? 9.414 19.438 4.258 1 94.44 76 ASP B N 1
ATOM 1787 C CA . ASP B 1 76 ? 10.492 20.203 3.635 1 94.44 76 ASP B CA 1
ATOM 1788 C C . ASP B 1 76 ? 9.945 21.172 2.596 1 94.44 76 ASP B C 1
ATOM 1790 O O . ASP B 1 76 ? 8.727 21.266 2.398 1 94.44 76 ASP B O 1
ATOM 1794 N N . ASP B 1 77 ? 10.812 21.953 1.964 1 95.19 77 ASP B N 1
ATOM 1795 C CA . ASP B 1 77 ? 10.391 23 1.053 1 95.19 77 ASP B CA 1
ATOM 1796 C C . ASP B 1 77 ? 9.688 22.422 -0.174 1 95.19 77 ASP B C 1
ATOM 1798 O O . ASP B 1 77 ? 8.781 23.047 -0.73 1 95.19 77 ASP B O 1
ATOM 1802 N N . THR B 1 78 ? 10.086 21.266 -0.549 1 93.88 78 THR B N 1
ATOM 1803 C CA . THR B 1 78 ? 9.461 20.609 -1.694 1 93.88 78 THR B CA 1
ATOM 1804 C C . THR B 1 78 ? 8 20.281 -1.399 1 93.88 78 THR B C 1
ATOM 1806 O O . THR B 1 78 ? 7.117 20.594 -2.201 1 93.88 78 THR B O 1
ATOM 1809 N N . GLU B 1 79 ? 7.801 19.734 -0.223 1 94.75 79 GLU B N 1
ATOM 1810 C CA . GLU B 1 79 ? 6.441 19.359 0.173 1 94.75 79 GLU B CA 1
ATOM 1811 C C . GLU B 1 79 ? 5.562 20.609 0.325 1 94.75 79 GLU B C 1
ATOM 1813 O O . GLU B 1 79 ? 4.395 20.594 -0.074 1 94.75 79 GLU B O 1
ATOM 1818 N N . LYS B 1 80 ? 6.133 21.641 0.846 1 96.88 80 LYS B N 1
ATOM 1819 C CA . LYS B 1 80 ? 5.387 22.891 1.004 1 96.88 80 LYS B CA 1
ATOM 1820 C C . LYS B 1 80 ? 4.992 23.469 -0.352 1 96.88 80 LYS B C 1
ATOM 1822 O O . LYS B 1 80 ? 3.885 23.984 -0.513 1 96.88 80 LYS B O 1
ATOM 1827 N N . THR B 1 81 ? 5.906 23.344 -1.302 1 96.5 81 THR B N 1
ATOM 1828 C CA . THR B 1 81 ? 5.629 23.812 -2.654 1 96.5 81 THR B CA 1
ATOM 1829 C C . THR B 1 81 ? 4.527 22.984 -3.303 1 96.5 81 THR B C 1
ATOM 1831 O O . THR B 1 81 ? 3.613 23.531 -3.922 1 96.5 81 THR B O 1
ATOM 1834 N N . ILE B 1 82 ? 4.637 21.75 -3.086 1 95.12 82 ILE B N 1
ATOM 1835 C CA . ILE B 1 82 ? 3.625 20.844 -3.633 1 95.12 82 ILE B CA 1
ATOM 1836 C C . ILE B 1 82 ? 2.254 21.203 -3.062 1 95.12 82 ILE B C 1
ATOM 1838 O O . ILE B 1 82 ? 1.271 21.297 -3.801 1 95.12 82 ILE B O 1
ATOM 1842 N N . LEU B 1 83 ? 2.174 21.391 -1.788 1 96.12 83 LEU B N 1
ATOM 1843 C CA . LEU B 1 83 ? 0.914 21.766 -1.152 1 96.12 83 LEU B CA 1
ATOM 1844 C C . LEU B 1 83 ? 0.408 23.094 -1.688 1 96.12 83 LEU B C 1
ATOM 1846 O O . LEU B 1 83 ? -0.785 23.25 -1.963 1 96.12 83 LEU B O 1
ATOM 1850 N N . SER B 1 84 ? 1.312 24.016 -1.88 1 96.62 84 SER B N 1
ATOM 1851 C CA . SER B 1 84 ? 0.938 25.328 -2.379 1 96.62 84 SER B CA 1
ATOM 1852 C C . SER B 1 84 ? 0.3 25.234 -3.76 1 96.62 84 SER B C 1
ATOM 1854 O O . SER B 1 84 ? -0.756 25.828 -4.004 1 96.62 84 SER B O 1
ATOM 1856 N N . VAL B 1 85 ? 0.938 24.453 -4.594 1 96.44 85 VAL B N 1
ATOM 1857 C CA . VAL B 1 85 ? 0.484 24.391 -5.977 1 96.44 85 VAL B CA 1
ATOM 1858 C C . VAL B 1 85 ? -0.787 23.547 -6.066 1 96.44 85 VAL B C 1
ATOM 1860 O O . VAL B 1 85 ? -1.629 23.781 -6.938 1 96.44 85 VAL B O 1
ATOM 1863 N N . SER B 1 86 ? -0.937 22.594 -5.148 1 95.5 86 SER B N 1
ATOM 1864 C CA . SER B 1 86 ? -2.08 21.703 -5.223 1 95.5 86 SER B CA 1
ATOM 1865 C C . SER B 1 86 ? -3.174 22.109 -4.242 1 95.5 86 SER B C 1
ATOM 1867 O O . SER B 1 86 ? -4.152 21.375 -4.059 1 95.5 86 SER B O 1
ATOM 1869 N N . PHE B 1 87 ? -3.119 23.234 -3.701 1 97 87 PHE B N 1
ATOM 1870 C CA . PHE B 1 87 ? -4.016 23.688 -2.643 1 97 87 PHE B CA 1
ATOM 1871 C C . PHE B 1 87 ? -5.473 23.531 -3.062 1 97 87 PHE B C 1
ATOM 1873 O O . PHE B 1 87 ? -6.273 22.953 -2.334 1 97 87 PHE B O 1
ATOM 1880 N N . ASP B 1 88 ? -5.77 23.938 -4.238 1 96.62 88 ASP B N 1
ATOM 1881 C CA . ASP B 1 88 ? -7.164 24 -4.664 1 96.62 88 ASP B CA 1
ATOM 1882 C C . ASP B 1 88 ? -7.746 22.594 -4.84 1 96.62 88 ASP B C 1
ATOM 1884 O O . ASP B 1 88 ? -8.961 22.406 -4.758 1 96.62 88 ASP B O 1
ATOM 1888 N N . LEU B 1 89 ? -6.824 21.672 -5.016 1 96.31 89 LEU B N 1
ATOM 1889 C CA . LEU B 1 89 ? -7.262 20.281 -5.172 1 96.31 89 LEU B CA 1
ATOM 1890 C C . LEU B 1 89 ? -7.535 19.641 -3.818 1 96.31 89 LEU B C 1
ATOM 1892 O O . LEU B 1 89 ? -8.203 18.609 -3.738 1 96.31 89 LEU B O 1
ATOM 1896 N N . ARG B 1 90 ? -7.059 20.266 -2.781 1 96.81 90 ARG B N 1
ATOM 1897 C CA . ARG B 1 90 ? -7.082 19.625 -1.47 1 96.81 90 ARG B CA 1
ATOM 1898 C C . ARG B 1 90 ? -8.008 20.359 -0.515 1 96.81 90 ARG B C 1
ATOM 1900 O O . ARG B 1 90 ? -8.406 19.812 0.521 1 96.81 90 ARG B O 1
ATOM 1907 N N . TYR B 1 91 ? -8.336 21.531 -0.841 1 98.25 91 TYR B N 1
ATOM 1908 C CA . TYR B 1 91 ? -9.156 22.375 0.026 1 98.25 91 TYR B CA 1
ATOM 1909 C C . TYR B 1 91 ? -10.617 22.344 -0.416 1 98.25 91 TYR B C 1
ATOM 1911 O O . TYR B 1 91 ? -10.922 22.641 -1.575 1 98.25 91 TYR B O 1
ATOM 1919 N N . ASP B 1 92 ? -11.484 21.953 0.512 1 98.19 92 ASP B N 1
ATOM 1920 C CA . ASP B 1 92 ? -12.922 22.016 0.303 1 98.19 92 ASP B CA 1
ATOM 1921 C C . ASP B 1 92 ? -13.531 23.234 0.986 1 98.19 92 ASP B C 1
ATOM 1923 O O . ASP B 1 92 ? -13.734 23.234 2.203 1 98.19 92 ASP B O 1
ATOM 1927 N N . ARG B 1 93 ? -13.867 24.172 0.248 1 96.38 93 ARG B N 1
ATOM 1928 C CA . ARG B 1 93 ? -14.375 25.438 0.775 1 96.38 93 ARG B CA 1
ATOM 1929 C C . ARG B 1 93 ? -15.711 25.234 1.495 1 96.38 93 ARG B C 1
ATOM 1931 O O . ARG B 1 93 ? -15.969 25.875 2.521 1 96.38 93 ARG B O 1
ATOM 1938 N N . ARG B 1 94 ? -16.562 24.344 0.924 1 96.88 94 ARG B N 1
ATOM 1939 C CA . ARG B 1 94 ? -17.891 24.125 1.482 1 96.88 94 ARG B CA 1
ATOM 1940 C C . ARG B 1 94 ? -17.812 23.594 2.912 1 96.88 94 ARG B C 1
ATOM 1942 O O . ARG B 1 94 ? -18.547 24.047 3.791 1 96.88 94 ARG B O 1
ATOM 1949 N N . GLU B 1 95 ? -16.844 22.734 3.199 1 97.69 95 GLU B N 1
ATOM 1950 C CA . GLU B 1 95 ? -16.703 22.141 4.523 1 97.69 95 GLU B CA 1
ATOM 1951 C C . GLU B 1 95 ? -15.602 22.812 5.324 1 97.69 95 GLU B C 1
ATOM 1953 O O . GLU B 1 95 ? -15.422 22.516 6.512 1 97.69 95 GLU B O 1
ATOM 1958 N N . ASN B 1 96 ? -14.875 23.688 4.707 1 98.12 96 ASN B N 1
ATOM 1959 C CA . ASN B 1 96 ? -13.711 24.344 5.297 1 98.12 96 ASN B CA 1
ATOM 1960 C C . ASN B 1 96 ? -12.688 23.344 5.801 1 98.12 96 ASN B C 1
ATOM 1962 O O . ASN B 1 96 ? -12.219 23.438 6.938 1 98.12 96 ASN B O 1
ATOM 1966 N N . LYS B 1 97 ? -12.375 22.359 4.941 1 98.69 97 LYS B N 1
ATOM 1967 C CA . LYS B 1 97 ? -11.461 21.266 5.281 1 98.69 97 LYS B CA 1
ATOM 1968 C C . LYS B 1 97 ? -10.32 21.172 4.273 1 98.69 97 LYS B C 1
ATOM 1970 O O . LYS B 1 97 ? -10.539 21.297 3.068 1 98.69 97 LYS B O 1
ATOM 1975 N N . LEU B 1 98 ? -9.203 21.031 4.797 1 98.25 98 LEU B N 1
ATOM 1976 C CA . LEU B 1 98 ? -8.023 20.703 4 1 98.25 98 LEU B CA 1
ATOM 1977 C C . LEU B 1 98 ? -7.672 19.219 4.137 1 98.25 98 LEU B C 1
ATOM 1979 O O . LEU B 1 98 ? -7.531 18.719 5.25 1 98.25 98 LEU B O 1
ATOM 1983 N N . TYR B 1 99 ? -7.523 18.547 3.014 1 98.06 99 TYR B N 1
ATOM 1984 C CA . TYR B 1 99 ? -7.23 17.125 2.998 1 98.06 99 TYR B CA 1
ATOM 1985 C C . TYR B 1 99 ? -5.801 16.859 2.543 1 98.06 99 TYR B C 1
ATOM 1987 O O . TYR B 1 99 ? -5.383 17.328 1.481 1 98.06 99 TYR B O 1
ATOM 1995 N N . LEU B 1 100 ? -5.117 16.172 3.383 1 96.69 100 LEU B N 1
ATOM 1996 C CA . LEU B 1 100 ? -3.77 15.742 3.008 1 96.69 100 LEU B CA 1
ATOM 1997 C C . LEU B 1 100 ? -3.633 14.227 3.08 1 96.69 100 LEU B C 1
ATOM 1999 O O . LEU B 1 100 ? -4.258 13.586 3.926 1 96.69 100 LEU B O 1
ATOM 2003 N N . ARG B 1 101 ? -2.885 13.695 2.213 1 96.31 101 ARG B N 1
ATOM 2004 C CA . ARG B 1 101 ? -2.471 12.297 2.229 1 96.31 101 ARG B CA 1
ATOM 2005 C C . ARG B 1 101 ? -0.96 12.172 2.396 1 96.31 101 ARG B C 1
ATOM 2007 O O . ARG B 1 101 ? -0.196 12.609 1.53 1 96.31 101 ARG B O 1
ATOM 2014 N N . ILE B 1 102 ? -0.637 11.586 3.473 1 95.69 102 ILE B N 1
ATOM 2015 C CA . ILE B 1 102 ? 0.768 11.508 3.855 1 95.69 102 ILE B CA 1
ATOM 2016 C C . ILE B 1 102 ? 1.263 10.07 3.736 1 95.69 102 ILE B C 1
ATOM 2018 O O . ILE B 1 102 ? 0.567 9.133 4.133 1 95.69 102 ILE B O 1
ATOM 2022 N N . SER B 1 103 ? 2.424 9.945 3.225 1 92.5 103 SER B N 1
ATOM 2023 C CA . SER B 1 103 ? 3.031 8.625 3.131 1 92.5 103 SER B CA 1
ATOM 2024 C C . SER B 1 103 ? 3.195 7.992 4.508 1 92.5 103 SER B C 1
ATOM 2026 O O . SER B 1 103 ? 3.84 8.57 5.391 1 92.5 103 SER B O 1
ATOM 2028 N N . LYS B 1 104 ? 2.635 6.859 4.68 1 93.56 104 LYS B N 1
ATOM 2029 C CA . LYS B 1 104 ? 2.76 6.129 5.938 1 93.56 104 LYS B CA 1
ATOM 2030 C C . LYS B 1 104 ? 4.211 5.75 6.211 1 93.56 104 LYS B C 1
ATOM 2032 O O . LYS B 1 104 ? 4.703 5.918 7.328 1 93.56 104 LYS B O 1
ATOM 2037 N N . GLN B 1 105 ? 4.949 5.348 5.203 1 91.19 105 GLN B N 1
ATOM 2038 C CA . GLN B 1 105 ? 6.332 4.906 5.324 1 91.19 105 GLN B CA 1
ATOM 2039 C C . GLN B 1 105 ? 7.246 6.062 5.719 1 91.19 105 GLN B C 1
ATOM 2041 O O . GLN B 1 105 ? 8.102 5.914 6.602 1 91.19 105 GLN B O 1
ATOM 2046 N N . LYS B 1 106 ? 7.008 7.156 5.062 1 91.75 106 LYS B N 1
ATOM 2047 C CA . LYS B 1 106 ? 7.848 8.305 5.391 1 91.75 106 LYS B CA 1
ATOM 2048 C C . LYS B 1 106 ? 7.539 8.828 6.793 1 91.75 106 LYS B C 1
ATOM 2050 O O . LYS B 1 106 ? 8.445 9.227 7.527 1 91.75 106 LYS B O 1
ATOM 2055 N N . ALA B 1 107 ? 6.273 8.789 7.121 1 94.44 107 ALA B N 1
ATOM 2056 C CA . ALA B 1 107 ? 5.891 9.195 8.469 1 94.44 107 ALA B CA 1
ATOM 2057 C C . ALA B 1 107 ? 6.543 8.297 9.523 1 94.44 107 ALA B C 1
ATOM 2059 O O . ALA B 1 107 ? 6.941 8.773 10.586 1 94.44 107 ALA B O 1
ATOM 2060 N N . TYR B 1 108 ? 6.605 7.07 9.188 1 93.75 108 TYR B N 1
ATOM 2061 C CA . TYR B 1 108 ? 7.281 6.141 10.086 1 93.75 108 TYR B CA 1
ATOM 2062 C C . TYR B 1 108 ? 8.719 6.582 10.344 1 93.75 108 TYR B C 1
ATOM 2064 O O . TYR B 1 108 ? 9.234 6.418 11.453 1 93.75 108 TYR B O 1
ATOM 2072 N N . GLY B 1 109 ? 9.336 7.094 9.398 1 90.31 109 GLY B N 1
ATOM 2073 C CA . GLY B 1 109 ? 10.703 7.59 9.523 1 90.31 109 GLY B CA 1
ATOM 2074 C C . GLY B 1 109 ? 10.773 9.008 10.047 1 90.31 109 GLY B C 1
ATOM 2075 O O . GLY B 1 109 ? 11.852 9.594 10.117 1 90.31 109 GLY B O 1
ATOM 2076 N N . GLY B 1 110 ? 9.617 9.68 10.242 1 91.5 110 GLY B N 1
ATOM 2077 C CA . GLY B 1 110 ? 9.594 11 10.844 1 91.5 110 GLY B CA 1
ATOM 2078 C C . GLY B 1 110 ? 9.5 12.117 9.828 1 91.5 110 GLY B C 1
ATOM 2079 O O . GLY B 1 110 ? 9.82 13.273 10.133 1 91.5 110 GLY B O 1
ATOM 2080 N N . LYS B 1 111 ? 9.148 11.766 8.656 1 91.56 111 LYS B N 1
ATOM 2081 C CA . LYS B 1 111 ? 9.047 12.773 7.605 1 91.56 111 LYS B CA 1
ATOM 2082 C C . LYS B 1 111 ? 7.613 12.891 7.094 1 91.56 111 LYS B C 1
ATOM 2084 O O . LYS B 1 111 ? 6.844 11.93 7.156 1 91.56 111 LYS B O 1
ATOM 2089 N N . ILE B 1 112 ? 7.312 14.031 6.633 1 94.5 112 ILE B N 1
ATOM 2090 C CA . ILE B 1 112 ? 6 14.266 6.035 1 94.5 112 ILE B CA 1
ATOM 2091 C C . ILE B 1 112 ? 6.141 14.422 4.523 1 94.5 112 ILE B C 1
ATOM 2093 O O . ILE B 1 112 ? 6.75 15.383 4.047 1 94.5 112 ILE B O 1
ATOM 2097 N N . VAL B 1 113 ? 5.66 13.484 3.869 1 93.12 113 VAL B N 1
ATOM 2098 C CA . VAL B 1 113 ? 5.668 13.523 2.41 1 93.12 113 VAL B CA 1
ATOM 2099 C C . VAL B 1 113 ? 4.25 13.328 1.88 1 93.12 113 VAL B C 1
ATOM 2101 O O . VAL B 1 113 ? 3.582 12.344 2.221 1 93.12 113 VAL B O 1
ATOM 2104 N N . ILE B 1 114 ? 3.82 14.258 1.119 1 93 114 ILE B N 1
ATOM 2105 C CA . ILE B 1 114 ? 2.502 14.164 0.5 1 93 114 ILE B CA 1
ATOM 2106 C C . ILE B 1 114 ? 2.533 13.133 -0.626 1 93 114 ILE B C 1
ATOM 2108 O O . ILE B 1 114 ? 3.389 13.195 -1.513 1 93 114 ILE B O 1
ATOM 2112 N N . HIS B 1 115 ? 1.695 12.117 -0.476 1 83.31 115 HIS B N 1
ATOM 2113 C CA . HIS B 1 115 ? 1.767 10.984 -1.391 1 83.31 115 HIS B CA 1
ATOM 2114 C C . HIS B 1 115 ? 0.375 10.531 -1.818 1 83.31 115 HIS B C 1
ATOM 2116 O O . HIS B 1 115 ? -0.543 10.477 -0.997 1 83.31 115 HIS B O 1
ATOM 2122 N N . ASP B 1 116 ? 0.33 10.227 -3.082 1 73.38 116 ASP B N 1
ATOM 2123 C CA . ASP B 1 116 ? -0.967 9.82 -3.615 1 73.38 116 ASP B CA 1
ATOM 2124 C C . ASP B 1 116 ? -1.071 8.297 -3.709 1 73.38 116 ASP B C 1
ATOM 2126 O O . ASP B 1 116 ? -2.055 7.77 -4.23 1 73.38 116 ASP B O 1
ATOM 2130 N N . SER B 1 117 ? -0.375 7.609 -2.982 1 75.38 117 SER B N 1
ATOM 2131 C CA . SER B 1 117 ? -0.466 6.156 -3.076 1 75.38 117 SER B CA 1
ATOM 2132 C C . SER B 1 117 ? -1.557 5.613 -2.16 1 75.38 117 SER B C 1
ATOM 2134 O O . SER B 1 117 ? -2.258 6.379 -1.496 1 75.38 117 SER B O 1
ATOM 2136 N N . ASP B 1 118 ? -1.718 4.297 -2.143 1 75.94 118 ASP B N 1
ATOM 2137 C CA . ASP B 1 118 ? -2.758 3.656 -1.343 1 75.94 118 ASP B CA 1
ATOM 2138 C C . ASP B 1 118 ? -2.289 3.436 0.093 1 75.94 118 ASP B C 1
ATOM 2140 O O . ASP B 1 118 ? -3.1 3.156 0.98 1 75.94 118 ASP B O 1
ATOM 2144 N N . ASP B 1 119 ? -1.076 3.607 0.408 1 86.19 119 ASP B N 1
ATOM 2145 C CA . ASP B 1 119 ? -0.54 3.395 1.748 1 86.19 119 ASP B CA 1
ATOM 2146 C C . ASP B 1 119 ? -0.246 4.723 2.441 1 86.19 119 ASP B C 1
ATOM 2148 O O . ASP B 1 119 ? 0.898 5.18 2.461 1 86.19 119 ASP B O 1
ATOM 2152 N N . VAL B 1 120 ? -1.354 5.293 2.918 1 93.44 120 VAL B N 1
ATOM 2153 C CA . VAL B 1 120 ? -1.233 6.68 3.354 1 93.44 120 VAL B CA 1
ATOM 2154 C C . VAL B 1 120 ? -1.879 6.848 4.727 1 93.44 120 VAL B C 1
ATOM 2156 O O . VAL B 1 120 ? -2.609 5.969 5.191 1 93.44 120 VAL B O 1
ATOM 2159 N N . ILE B 1 121 ? -1.539 7.934 5.32 1 97.06 121 ILE B N 1
ATOM 2160 C CA . ILE B 1 121 ? -2.23 8.523 6.465 1 97.06 121 ILE B CA 1
ATOM 2161 C C . ILE B 1 121 ? -3.029 9.742 6.012 1 97.06 121 ILE B C 1
ATOM 2163 O O . ILE B 1 121 ? -2.465 10.695 5.477 1 97.06 121 ILE B O 1
ATOM 2167 N N . LYS B 1 122 ? -4.277 9.672 6.215 1 97.56 122 LYS B N 1
ATOM 2168 C CA . LYS B 1 122 ? -5.141 10.797 5.863 1 97.56 122 LYS B CA 1
ATOM 2169 C C . LYS B 1 122 ? -5.176 11.836 6.98 1 97.56 122 LYS B C 1
ATOM 2171 O O . LYS B 1 122 ? -5.355 11.492 8.148 1 97.56 122 LYS B O 1
ATOM 2176 N N . LEU B 1 123 ? -4.988 13.031 6.582 1 98.12 123 LEU B N 1
ATOM 2177 C CA . LEU B 1 123 ? -5.129 14.172 7.48 1 98.12 123 LEU B CA 1
ATOM 2178 C C . LEU B 1 123 ? -6.266 15.086 7.031 1 98.12 123 LEU B C 1
ATOM 2180 O O . LEU B 1 123 ? -6.289 15.531 5.883 1 98.12 123 LEU B O 1
ATOM 2184 N N . ILE B 1 124 ? -7.176 15.312 7.902 1 98.62 124 ILE B N 1
ATOM 2185 C CA . ILE B 1 124 ? -8.273 16.234 7.641 1 98.62 124 ILE B CA 1
ATOM 2186 C C . ILE B 1 124 ? -8.195 17.422 8.602 1 98.62 124 ILE B C 1
ATOM 2188 O O . ILE B 1 124 ? -8.367 17.25 9.812 1 98.62 124 ILE B O 1
ATOM 2192 N N . ILE B 1 125 ? -7.965 18.531 8.078 1 98.69 125 ILE B N 1
ATOM 2193 C CA . ILE B 1 125 ? -7.816 19.75 8.875 1 98.69 125 ILE B CA 1
ATOM 2194 C C . ILE B 1 125 ? -9.047 20.625 8.695 1 98.69 125 ILE B C 1
ATOM 2196 O O . ILE B 1 125 ? -9.281 21.172 7.609 1 98.69 125 ILE B O 1
ATOM 2200 N N . ARG B 1 126 ? -9.773 20.719 9.695 1 98.62 126 ARG B N 1
ATOM 2201 C CA . ARG B 1 126 ? -10.938 21.594 9.672 1 98.62 126 ARG B CA 1
ATOM 2202 C C . ARG B 1 126 ? -10.578 22.984 10.211 1 98.62 126 ARG B C 1
ATOM 2204 O O . ARG B 1 126 ? -10.062 23.109 11.32 1 98.62 126 ARG B O 1
ATOM 2211 N N . LEU B 1 127 ? -10.867 23.953 9.438 1 98.38 127 LEU B N 1
ATOM 2212 C CA . LEU B 1 127 ? -10.539 25.328 9.797 1 98.38 127 LEU B CA 1
ATOM 2213 C C . LEU B 1 127 ? -11.805 26.109 10.148 1 98.38 127 LEU B C 1
ATOM 2215 O O . LEU B 1 127 ? -12.914 25.641 9.906 1 98.38 127 LEU B O 1
ATOM 2219 N N . LYS B 1 128 ? -11.586 27.203 10.789 1 97.12 128 LYS B N 1
ATOM 2220 C CA . LYS B 1 128 ? -12.688 28.094 11.141 1 97.12 128 LYS B CA 1
ATOM 2221 C C . LYS B 1 128 ? -12.258 29.547 11.055 1 97.12 128 LYS B C 1
ATOM 2223 O O . LYS B 1 128 ? -11.062 29.859 11.086 1 97.12 128 LYS B O 1
ATOM 2228 N N . GLY B 1 129 ? -13.289 30.453 10.898 1 96.69 129 GLY B N 1
ATOM 2229 C CA . GLY B 1 129 ? -13.023 31.875 10.828 1 96.69 129 GLY B CA 1
ATOM 2230 C C . GLY B 1 129 ? -13.203 32.438 9.43 1 96.69 129 GLY B C 1
ATOM 2231 O O . GLY B 1 129 ? -13.672 33.562 9.273 1 96.69 129 GLY B O 1
ATOM 2232 N N . SER B 1 130 ? -12.82 31.719 8.422 1 96.06 130 SER B N 1
ATOM 2233 C CA . SER B 1 130 ? -13 32.125 7.027 1 96.06 130 SER B CA 1
ATOM 2234 C C . SER B 1 130 ? -12.984 30.922 6.102 1 96.06 130 SER B C 1
ATOM 2236 O O . SER B 1 130 ? -12.375 29.891 6.414 1 96.06 130 SER B O 1
ATOM 2238 N N . ARG B 1 131 ? -13.656 31.031 4.969 1 94.69 131 ARG B N 1
ATOM 2239 C CA . ARG B 1 131 ? -13.633 29.969 3.967 1 94.69 131 ARG B CA 1
ATOM 2240 C C . ARG B 1 131 ? -13.008 30.469 2.664 1 94.69 131 ARG B C 1
ATOM 2242 O O . ARG B 1 131 ? -13.016 29.75 1.66 1 94.69 131 ARG B O 1
ATOM 2249 N N . ARG B 1 132 ? -12.594 31.688 2.703 1 95.38 132 ARG B N 1
ATOM 2250 C CA . ARG B 1 132 ? -11.984 32.25 1.505 1 95.38 132 ARG B CA 1
ATOM 2251 C C . ARG B 1 132 ? -10.609 31.625 1.255 1 95.38 132 ARG B C 1
ATOM 2253 O O . ARG B 1 132 ? -9.719 31.734 2.1 1 95.38 132 ARG B O 1
ATOM 2260 N N . PRO B 1 133 ? -10.398 31.062 0.104 1 96.44 133 PRO B N 1
ATOM 2261 C CA . PRO B 1 133 ? -9.133 30.375 -0.163 1 96.44 133 PRO B CA 1
ATOM 2262 C C . PRO B 1 133 ? -7.914 31.266 0.07 1 96.44 133 PRO B C 1
ATOM 2264 O O . PRO B 1 133 ? -6.91 30.812 0.625 1 96.44 133 PRO B O 1
ATOM 2267 N N . GLU B 1 134 ? -8.047 32.5 -0.342 1 95.94 134 GLU B N 1
ATOM 2268 C CA . GLU B 1 134 ? -6.918 33.406 -0.203 1 95.94 134 GLU B CA 1
ATOM 2269 C C . GLU B 1 134 ? -6.547 33.594 1.264 1 95.94 134 GLU B C 1
ATOM 2271 O O . GLU B 1 134 ? -5.363 33.656 1.609 1 95.94 134 GLU B O 1
ATOM 2276 N N . LYS B 1 135 ? -7.418 33.75 2.125 1 97.25 135 LYS B N 1
ATOM 2277 C CA . LYS B 1 135 ? -7.188 33.906 3.557 1 97.25 135 LYS B CA 1
ATOM 2278 C C . LYS B 1 135 ? -6.66 32.625 4.191 1 97.25 135 LYS B C 1
ATOM 2280 O O . LYS B 1 135 ? -5.805 32.688 5.078 1 97.25 135 LYS B O 1
ATOM 2285 N N . ILE B 1 136 ? -7.254 31.516 3.746 1 98 136 ILE B N 1
ATOM 2286 C CA . ILE B 1 136 ? -6.793 30.234 4.25 1 98 136 ILE B CA 1
ATOM 2287 C C . ILE B 1 136 ? -5.32 30.031 3.885 1 98 136 ILE B C 1
ATOM 2289 O O . ILE B 1 136 ? -4.516 29.625 4.73 1 98 136 ILE B O 1
ATOM 2293 N N . LYS B 1 137 ? -4.953 30.406 2.664 1 96.94 137 LYS B N 1
ATOM 2294 C CA . LYS B 1 137 ? -3.564 30.281 2.223 1 96.94 137 LYS B CA 1
ATOM 2295 C C . LYS B 1 137 ? -2.648 31.172 3.057 1 96.94 137 LYS B C 1
ATOM 2297 O O . LYS B 1 137 ? -1.536 30.781 3.408 1 96.94 137 LYS B O 1
ATOM 2302 N N . GLU B 1 138 ? -3.115 32.344 3.332 1 96.5 138 GLU B N 1
ATOM 2303 C CA . GLU B 1 138 ? -2.344 33.25 4.172 1 96.5 138 GLU B CA 1
ATOM 2304 C C . GLU B 1 138 ? -2.098 32.656 5.555 1 96.5 138 GLU B C 1
ATOM 2306 O O . GLU B 1 138 ? -0.979 32.688 6.07 1 96.5 138 GLU B O 1
ATOM 2311 N N . PHE B 1 139 ? -3.104 32.125 6.109 1 97.56 139 PHE B N 1
ATOM 2312 C CA . PHE B 1 139 ? -2.988 31.484 7.406 1 97.56 139 PHE B CA 1
ATOM 2313 C C . PHE B 1 139 ? -1.996 30.328 7.348 1 97.56 139 PHE B C 1
ATOM 2315 O O . PHE B 1 139 ? -1.135 30.188 8.219 1 97.56 139 PHE B O 1
ATOM 2322 N N . LEU B 1 140 ? -2.105 29.422 6.332 1 97.88 140 LEU B N 1
ATOM 2323 C CA . LEU B 1 140 ? -1.215 28.281 6.18 1 97.88 140 LEU B CA 1
ATOM 2324 C C . LEU B 1 140 ? 0.228 28.734 5.984 1 97.88 140 LEU B C 1
ATOM 2326 O O . LEU B 1 140 ? 1.161 28.062 6.43 1 97.88 140 LEU B O 1
ATOM 2330 N N . ARG B 1 141 ? 0.436 29.891 5.293 1 96.69 141 ARG B N 1
ATOM 2331 C CA . ARG B 1 141 ? 1.767 30.484 5.145 1 96.69 141 ARG B CA 1
ATOM 2332 C C . ARG B 1 141 ? 2.334 30.891 6.5 1 96.69 141 ARG B C 1
ATOM 2334 O O . ARG B 1 141 ? 3.504 30.641 6.793 1 96.69 141 ARG B O 1
ATOM 2341 N N . GLU B 1 142 ? 1.497 31.453 7.285 1 96.06 142 GLU B N 1
ATOM 2342 C CA . GLU B 1 142 ? 1.9 31.844 8.633 1 96.06 142 GLU B CA 1
ATOM 2343 C C . GLU B 1 142 ? 2.283 30.625 9.469 1 96.06 142 GLU B C 1
ATOM 2345 O O . GLU B 1 142 ? 3.197 30.703 10.289 1 96.06 142 GLU B O 1
ATOM 2350 N N . MET B 1 143 ? 1.587 29.547 9.227 1 96.12 143 MET B N 1
ATOM 2351 C CA . MET B 1 143 ? 1.854 28.312 9.961 1 96.12 143 MET B CA 1
ATOM 2352 C C . MET B 1 143 ? 3.098 27.625 9.414 1 96.12 143 MET B C 1
ATOM 2354 O O . MET B 1 143 ? 3.619 26.703 10.039 1 96.12 143 MET B O 1
ATOM 2358 N N . GLY B 1 144 ? 3.525 27.969 8.164 1 96.06 144 GLY B N 1
ATOM 2359 C CA . GLY B 1 144 ? 4.715 27.391 7.559 1 96.06 144 GLY B CA 1
ATOM 2360 C C . GLY B 1 144 ? 4.426 26.156 6.719 1 96.06 144 GLY B C 1
ATOM 2361 O O . GLY B 1 144 ? 5.324 25.359 6.438 1 96.06 144 GLY B O 1
ATOM 2362 N N . LEU B 1 145 ? 3.123 25.984 6.34 1 95.94 145 LEU B N 1
ATOM 2363 C CA . LEU B 1 145 ? 2.734 24.797 5.578 1 95.94 145 LEU B CA 1
ATOM 2364 C C . LEU B 1 145 ? 2.912 25.031 4.082 1 95.94 145 LEU B C 1
ATOM 2366 O O . LEU B 1 145 ? 3.08 24.094 3.312 1 95.94 145 LEU B O 1
ATOM 2370 N N . ILE B 1 146 ? 2.715 26.297 3.674 1 94.44 146 ILE B N 1
ATOM 2371 C CA . ILE B 1 146 ? 2.914 26.625 2.266 1 94.44 146 ILE B CA 1
ATOM 2372 C C . ILE B 1 146 ? 3.842 27.828 2.137 1 94.44 146 ILE B C 1
ATOM 2374 O O . ILE B 1 146 ? 4.039 28.562 3.102 1 94.44 146 ILE B O 1
ATOM 2378 N N . LYS B 1 147 ? 4.445 27.844 0.896 1 84.62 147 LYS B N 1
ATOM 2379 C CA . LYS B 1 147 ? 5.32 28.969 0.613 1 84.62 147 LYS B CA 1
ATOM 2380 C C . LYS B 1 147 ? 4.551 30.094 -0.074 1 84.62 147 LYS B C 1
ATOM 2382 O O . LYS B 1 147 ? 3.586 29.844 -0.795 1 84.62 147 LYS B O 1
#

Secondary structure (DSSP, 8-state):
--EEEEEEEEEEE-TTB-HHHHHHHHHHHS-HHHHTT---EEEEEE-TTS-EEEEEEEEE-TTHHHHHHHHHHHS-HHHHHHHHHHHHHHEETTTTEEEEEEEHHHHHTT---B--SSSEEEEEEEEES---HHHHHHHHHHHTS--/--EEEEEEEEEEE-TTB-HHHHHHHHHHHS-HHHHTT---EEEEEE-TTS-EEEEEEEEE-TTHHHHHHHHHHHB-HHHHHHHHHHHHHHEETTTTEEEEEEEHHHHHTT-B-B--SSSEEEEEEEEES---HHHHHHHHHHHTS--

Sequence (294 aa):
MINVREITILTHCHATEDCEKVLHAVKNILPANIRNNIVFNKQVLHGHYGNPITIIKTTITSNAEQVLKHIANLMDDTEKTILSVSFDLRYDRRENKLYLRISKQKAYGGKIVIHDSDDVIKLIIRLKGSRRPEKIKEFLREMGLIKMINVREITILTHCHATEDCEKVLHAVKNILPANIRNNIVFNKQVLHGHYGNPITIIKTTITSNAEQVLKHIANLMDDTEKTILSVSFDLRYDRRENKLYLRISKQKAYGGKIVIHDSDDVIKLIIRLKGSRRPEKIKEFLREMGLIK

Nearest PDB structures (foldseek):
  2ogk-assembly1_B  TM=8.392E-01  e=2.724E-11  Archaeoglobus fulgidus
  2wny-assembly2_B  TM=8.374E-01  e=6.721E-11  Methanothermobacter thermautotrophicus
  2nrq-assembly1_A  TM=8.202E-01  e=1.658E-10  Saccharolobus solfataricus
  2ogk-assembly1_A  TM=7.779E-01  e=5.870E-10  Archaeoglobus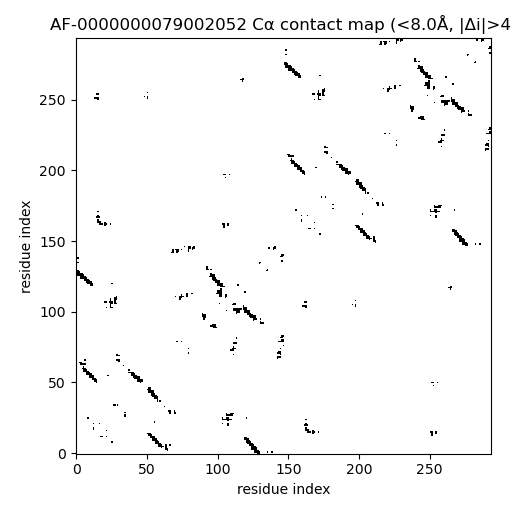 fulgidus
  2ogk-assembly1_C  TM=7.074E-01  e=7.813E-09  Archaeoglobus fulgidus

Organism: Staphylothermus marinus (strain ATCC 43588 / DSM 3639 / JCM 9404 / F1) (NCBI:txid399550)

Radius of gyration: 22.9 Å; Cα contacts (8 Å, |Δi|>4): 594; chains: 2; bounding box: 35×65×56 Å